Protein AF-A0A528I242-F1 (afdb_monomer_lite)

Radius of gyration: 24.85 Å; chains: 1; bounding box: 50×63×59 Å

Structure (mmCIF, N/CA/C/O backbone):
data_AF-A0A528I242-F1
#
_entry.id   AF-A0A528I242-F1
#
loop_
_atom_site.group_PDB
_atom_site.id
_atom_site.type_symbol
_atom_site.label_atom_id
_atom_site.label_alt_id
_atom_site.label_comp_id
_atom_site.label_asym_id
_atom_site.label_entity_id
_atom_site.label_seq_id
_atom_site.pdbx_PDB_ins_code
_atom_site.Cartn_x
_atom_site.Cartn_y
_atom_site.Cartn_z
_atom_site.occupancy
_atom_site.B_iso_or_equiv
_atom_site.auth_seq_id
_atom_site.auth_comp_id
_atom_site.auth_asym_id
_atom_site.auth_atom_id
_atom_site.pdbx_PDB_model_num
ATOM 1 N N . PHE A 1 1 ? 27.213 41.073 -28.887 1.00 52.22 1 PHE A N 1
ATOM 2 C CA . PHE A 1 1 ? 25.982 41.684 -28.355 1.00 52.22 1 PHE A CA 1
ATOM 3 C C . PHE A 1 1 ? 24.752 40.992 -28.933 1.00 52.22 1 PHE A C 1
ATOM 5 O O . PHE A 1 1 ? 24.163 40.216 -28.202 1.00 52.22 1 PHE A O 1
ATOM 12 N N . VAL A 1 2 ? 24.502 41.071 -30.250 1.00 55.00 2 VAL A N 1
ATOM 13 C CA . VAL A 1 2 ? 23.405 40.342 -30.940 1.00 55.00 2 VAL A CA 1
ATOM 14 C C . VAL A 1 2 ? 23.382 38.832 -30.642 1.00 55.00 2 VAL A C 1
ATOM 16 O O . VAL A 1 2 ? 22.336 38.279 -30.331 1.00 55.00 2 VAL A O 1
ATOM 19 N N . ALA A 1 3 ? 24.542 38.165 -30.651 1.00 50.16 3 ALA A N 1
ATOM 20 C CA . ALA A 1 3 ? 24.630 36.738 -30.322 1.00 50.16 3 ALA A CA 1
ATOM 21 C C . ALA A 1 3 ? 24.315 36.418 -28.846 1.00 50.16 3 ALA A C 1
ATOM 23 O O . ALA A 1 3 ? 23.885 35.314 -28.552 1.00 50.16 3 ALA A O 1
ATOM 24 N N . MET A 1 4 ? 24.510 37.365 -27.922 1.00 48.81 4 MET A N 1
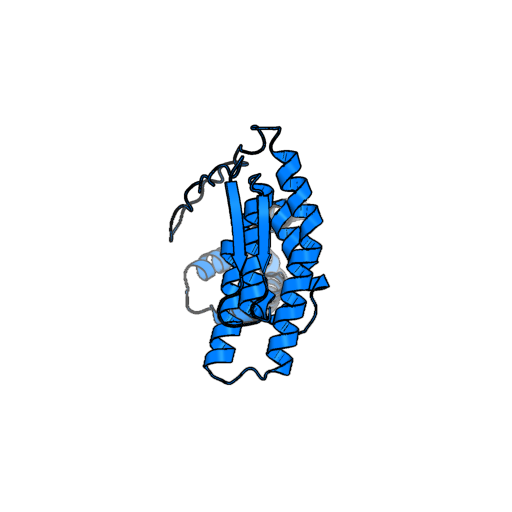ATOM 25 C CA . MET A 1 4 ? 24.271 37.148 -26.491 1.00 48.81 4 MET A CA 1
ATOM 26 C C . MET A 1 4 ? 22.805 37.407 -26.125 1.00 48.81 4 MET A C 1
ATOM 28 O O . MET A 1 4 ? 22.236 36.636 -25.366 1.00 48.81 4 MET A O 1
ATOM 32 N N . GLU A 1 5 ? 22.158 38.399 -26.747 1.00 53.06 5 GLU A N 1
ATOM 33 C CA . GLU A 1 5 ? 20.699 38.594 -26.649 1.00 53.06 5 GLU A CA 1
ATOM 34 C C . GLU A 1 5 ? 19.912 37.434 -27.278 1.00 53.06 5 GLU A C 1
ATOM 36 O O . GLU A 1 5 ? 18.908 36.997 -26.722 1.00 53.06 5 GLU A O 1
ATOM 41 N N . MET A 1 6 ? 20.400 36.867 -28.387 1.00 50.78 6 MET A N 1
ATOM 42 C CA . MET A 1 6 ? 19.754 35.734 -29.059 1.00 50.78 6 MET A CA 1
ATOM 43 C C . MET A 1 6 ? 19.856 34.420 -28.265 1.00 50.78 6 MET A C 1
ATOM 45 O O . MET A 1 6 ? 18.957 33.586 -28.356 1.00 50.78 6 MET A O 1
ATOM 49 N N . ILE A 1 7 ? 20.923 34.236 -27.478 1.00 50.94 7 ILE A N 1
ATOM 50 C CA . ILE A 1 7 ? 21.102 33.072 -26.595 1.00 50.94 7 ILE A CA 1
ATOM 51 C C . ILE A 1 7 ? 20.191 33.190 -25.371 1.00 50.94 7 ILE A C 1
ATOM 53 O O . ILE A 1 7 ? 19.516 32.225 -25.023 1.00 50.94 7 ILE A O 1
ATOM 57 N N . THR A 1 8 ? 20.116 34.370 -24.753 1.00 49.12 8 THR A N 1
ATOM 58 C CA . THR A 1 8 ? 19.278 34.574 -23.565 1.00 49.12 8 THR A CA 1
ATOM 59 C C . THR A 1 8 ? 17.789 34.411 -23.888 1.00 49.12 8 THR A C 1
ATOM 61 O O . THR A 1 8 ? 17.090 33.745 -23.134 1.00 49.12 8 THR A O 1
ATOM 64 N N . GLY A 1 9 ? 17.316 34.913 -25.037 1.00 50.59 9 GLY A N 1
ATOM 65 C CA . GLY A 1 9 ? 15.911 34.767 -25.447 1.00 50.59 9 GLY A CA 1
ATOM 66 C C . GLY A 1 9 ? 15.506 33.354 -25.896 1.00 50.59 9 GLY A C 1
ATOM 67 O O . GLY A 1 9 ? 14.370 32.960 -25.693 1.00 50.59 9 GLY A O 1
ATOM 68 N N . ASN A 1 10 ? 16.421 32.560 -26.470 1.00 49.22 10 ASN A N 1
ATOM 69 C CA . ASN A 1 10 ? 16.090 31.218 -26.986 1.00 49.22 10 ASN A CA 1
ATOM 70 C C . ASN A 1 10 ? 16.353 30.071 -26.004 1.00 49.22 10 ASN A C 1
ATOM 72 O O . ASN A 1 10 ? 15.822 28.982 -26.203 1.00 49.22 10 ASN A O 1
ATOM 76 N N . VAL A 1 11 ? 17.213 30.266 -25.000 1.00 48.19 11 VAL A N 1
ATOM 77 C CA . VAL A 1 11 ? 17.629 29.190 -24.082 1.00 48.19 11 VAL A CA 1
ATOM 78 C C . VAL A 1 11 ? 16.965 29.330 -22.719 1.00 48.19 11 VAL A C 1
ATOM 80 O O . VAL A 1 11 ? 16.603 28.322 -22.130 1.00 48.19 11 VAL A O 1
ATOM 83 N N . VAL A 1 12 ? 16.765 30.552 -22.220 1.00 45.00 12 VAL A N 1
ATOM 84 C CA . VAL A 1 12 ? 16.302 30.760 -20.838 1.00 45.00 12 VAL A CA 1
ATOM 85 C C . VAL A 1 12 ? 14.783 30.606 -20.708 1.00 45.00 12 VAL A C 1
ATOM 87 O O . VAL A 1 12 ? 14.326 30.017 -19.734 1.00 45.00 12 VAL A O 1
ATOM 90 N N . GLU A 1 13 ? 13.998 31.033 -21.703 1.00 44.41 13 GLU A N 1
ATOM 91 C CA . GLU A 1 13 ? 12.534 30.870 -21.693 1.00 44.41 13 GLU A CA 1
ATOM 92 C C . GLU A 1 13 ? 12.065 29.397 -21.745 1.00 44.41 13 GLU A C 1
ATOM 94 O O . GLU A 1 13 ? 11.233 29.027 -20.915 1.00 44.41 13 GLU A O 1
ATOM 99 N N . PRO A 1 14 ? 12.606 28.501 -22.601 1.00 46.78 14 PRO A N 1
ATOM 100 C CA . PRO A 1 14 ? 12.185 27.097 -22.598 1.00 46.78 14 PRO A CA 1
ATOM 101 C C . PRO A 1 14 ? 12.760 26.289 -21.428 1.00 46.78 14 PRO A C 1
ATOM 103 O O . PRO A 1 14 ? 12.128 25.330 -20.999 1.00 46.78 14 PRO A O 1
ATOM 106 N N . TRP A 1 15 ? 13.920 26.661 -20.873 1.00 46.66 15 TRP A N 1
ATOM 107 C CA . TRP A 1 15 ? 14.478 25.972 -19.699 1.00 46.66 15 TRP A CA 1
ATOM 108 C C . TRP A 1 15 ? 13.685 26.283 -18.423 1.00 46.66 15 TRP A C 1
ATOM 110 O O . TRP A 1 15 ? 13.576 25.432 -17.547 1.00 46.66 15 TRP A O 1
ATOM 120 N N . LEU A 1 16 ? 13.089 27.478 -18.344 1.00 44.41 16 LEU A N 1
ATOM 121 C CA . LEU A 1 16 ? 12.270 27.901 -17.208 1.00 44.41 16 LEU A CA 1
ATOM 122 C C . LEU A 1 16 ? 10.820 27.377 -17.284 1.00 44.41 16 LEU A C 1
ATOM 124 O O . LEU A 1 16 ? 10.203 27.175 -16.243 1.00 44.41 16 LEU A O 1
ATOM 128 N N . TYR A 1 17 ? 10.296 27.101 -18.487 1.00 43.09 17 TYR A N 1
ATOM 129 C CA . TYR A 1 17 ? 8.956 26.517 -18.696 1.00 43.09 17 TYR A CA 1
ATOM 130 C C . TYR A 1 17 ? 8.948 24.996 -18.966 1.00 43.09 17 TYR A C 1
ATOM 132 O O . TYR A 1 17 ? 7.899 24.358 -18.874 1.00 43.09 17 TYR A O 1
ATOM 140 N N . GLY A 1 18 ? 10.097 24.385 -19.276 1.00 41.28 18 GLY A N 1
ATOM 141 C CA . GLY A 1 18 ? 10.211 22.966 -19.643 1.00 41.28 18 GLY A CA 1
ATOM 142 C C . GLY A 1 18 ? 9.893 21.985 -18.512 1.00 41.28 18 GLY A C 1
ATOM 143 O O . GLY A 1 18 ? 9.476 20.859 -18.779 1.00 41.28 18 GLY A O 1
ATOM 144 N N . SER A 1 19 ? 9.994 22.427 -17.257 1.00 44.62 19 SER A N 1
ATOM 145 C CA . SER A 1 19 ? 9.782 21.596 -16.066 1.00 44.62 19 SER A CA 1
ATOM 146 C C . SER A 1 19 ? 8.340 21.109 -15.869 1.00 44.62 19 SER A C 1
ATOM 148 O O . SER A 1 19 ? 8.113 20.293 -14.985 1.00 44.62 19 SER A O 1
ATOM 150 N N . ARG A 1 20 ? 7.368 21.565 -16.678 1.00 39.4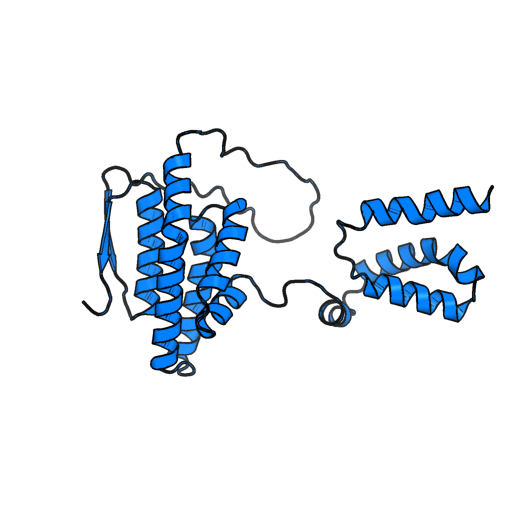7 20 ARG A N 1
ATOM 151 C CA . ARG A 1 20 ? 5.956 21.137 -16.586 1.00 39.47 20 ARG A CA 1
ATOM 152 C C . ARG A 1 20 ? 5.422 20.353 -17.794 1.00 39.47 20 ARG A C 1
ATOM 154 O O . ARG A 1 20 ? 4.232 20.087 -17.851 1.00 39.47 20 ARG A O 1
ATOM 161 N N . THR A 1 21 ? 6.256 19.983 -18.774 1.00 41.84 21 THR A N 1
ATOM 162 C CA . THR A 1 21 ? 5.759 19.369 -20.035 1.00 41.84 21 THR A CA 1
ATOM 163 C C . THR A 1 21 ? 5.999 17.865 -20.192 1.00 41.84 21 THR A C 1
ATOM 165 O O . THR A 1 21 ? 5.651 17.319 -21.233 1.00 41.84 21 THR A O 1
ATOM 168 N N . GLY A 1 22 ? 6.580 17.174 -19.204 1.00 44.38 22 GLY A N 1
ATOM 169 C CA . GLY A 1 22 ? 6.784 15.715 -19.279 1.00 44.38 22 GLY A CA 1
ATOM 170 C C . GLY A 1 22 ? 7.729 15.252 -20.403 1.00 44.38 22 GLY A C 1
ATOM 171 O O . GLY A 1 22 ? 7.826 14.063 -20.692 1.00 44.38 22 GLY A O 1
ATOM 172 N N . LEU A 1 23 ? 8.448 16.173 -21.056 1.00 43.25 23 LEU A N 1
ATOM 173 C CA . LEU A 1 23 ? 9.361 15.855 -22.151 1.00 43.25 23 LEU A CA 1
ATOM 174 C C . LEU A 1 23 ? 10.688 15.306 -21.613 1.00 43.25 23 LEU A C 1
ATOM 176 O O . LEU A 1 23 ? 11.442 15.999 -20.930 1.00 43.25 23 LEU A O 1
ATOM 180 N N . SER A 1 24 ? 10.990 14.059 -21.976 1.00 50.59 24 SER A N 1
ATOM 181 C CA . SER A 1 24 ? 12.225 13.361 -21.611 1.00 50.59 24 SER A CA 1
ATOM 182 C C . SER A 1 24 ? 13.482 14.158 -22.015 1.00 50.59 24 SER A C 1
ATOM 184 O O . SER A 1 24 ? 13.652 14.465 -23.202 1.00 50.59 24 SER A O 1
ATOM 186 N N . PRO A 1 25 ? 14.421 14.453 -21.090 1.00 54.06 25 PRO A N 1
ATOM 187 C CA . PRO A 1 25 ? 15.680 15.156 -21.381 1.00 54.06 25 PRO A CA 1
ATOM 188 C C . PRO A 1 25 ? 16.507 14.513 -22.505 1.00 54.06 25 PRO A C 1
ATOM 190 O O . PRO A 1 25 ? 17.257 15.185 -23.215 1.00 54.06 25 PRO A O 1
ATOM 193 N N . LEU A 1 26 ? 16.340 13.206 -22.707 1.00 53.31 26 LEU A N 1
ATOM 194 C CA . LEU A 1 26 ? 16.998 12.438 -23.756 1.00 53.31 26 LEU A CA 1
ATOM 195 C C . LEU A 1 26 ? 16.476 12.824 -25.155 1.00 53.31 26 LEU A C 1
ATOM 197 O O . LEU A 1 26 ? 17.271 12.962 -26.085 1.00 53.31 26 LEU A O 1
ATOM 201 N N . ALA A 1 27 ? 15.177 13.107 -25.300 1.00 57.41 27 ALA A N 1
ATOM 202 C CA . ALA A 1 27 ? 14.594 13.569 -26.563 1.00 57.41 27 ALA A CA 1
ATOM 203 C C . ALA A 1 27 ? 15.193 14.915 -27.007 1.00 57.41 27 ALA A C 1
ATOM 205 O O . ALA A 1 27 ? 15.504 15.108 -28.185 1.00 57.41 27 ALA A O 1
ATOM 206 N N . ILE A 1 28 ? 15.444 15.812 -26.049 1.00 62.09 28 ILE A N 1
ATOM 207 C CA . ILE A 1 28 ? 16.102 17.105 -26.283 1.00 62.09 28 ILE A CA 1
ATOM 208 C C . ILE A 1 28 ? 17.544 16.891 -26.772 1.00 62.09 28 ILE A C 1
ATOM 210 O O . ILE A 1 28 ? 17.977 17.520 -27.740 1.00 62.09 28 ILE A O 1
ATOM 214 N N . ILE A 1 29 ? 18.275 15.958 -26.157 1.00 57.28 29 ILE A N 1
ATOM 215 C CA . ILE A 1 29 ? 19.657 15.624 -26.530 1.00 57.28 29 ILE A CA 1
ATOM 216 C C . ILE A 1 29 ? 19.719 14.987 -27.926 1.00 57.28 29 ILE A C 1
ATOM 218 O O . ILE A 1 29 ? 20.559 15.369 -28.741 1.00 57.28 29 ILE A O 1
ATOM 222 N N . VAL A 1 30 ? 18.821 14.054 -28.246 1.00 60.19 30 VAL A N 1
ATOM 223 C CA . VAL A 1 30 ? 18.785 13.381 -29.556 1.00 60.19 30 VAL A CA 1
ATOM 224 C C . VAL A 1 30 ? 18.416 14.355 -30.670 1.00 60.19 30 VAL A C 1
ATOM 226 O O . VAL A 1 30 ? 19.061 14.342 -31.718 1.00 60.19 30 VAL A O 1
ATOM 229 N N . ALA A 1 31 ? 17.452 15.249 -30.439 1.00 60.56 31 ALA A N 1
ATOM 230 C CA . ALA A 1 31 ? 17.115 16.297 -31.396 1.00 60.56 31 ALA A CA 1
ATOM 231 C C . ALA A 1 31 ? 18.296 17.255 -31.627 1.00 60.56 31 ALA A C 1
ATOM 233 O O . ALA A 1 31 ? 18.607 17.592 -32.773 1.00 60.56 31 ALA A O 1
ATOM 234 N N . ALA A 1 32 ? 19.003 17.635 -30.558 1.00 60.06 32 ALA A N 1
ATOM 235 C CA . ALA A 1 32 ? 20.196 18.468 -30.651 1.00 60.06 32 ALA A CA 1
ATOM 236 C C . ALA A 1 32 ? 21.316 17.778 -31.445 1.00 60.06 32 ALA A C 1
ATOM 238 O O . ALA A 1 32 ? 21.920 18.407 -32.313 1.00 60.06 32 ALA A O 1
ATOM 239 N N . ILE A 1 33 ? 21.568 16.485 -31.215 1.00 63.25 33 ILE A N 1
ATOM 240 C CA . ILE A 1 33 ? 22.590 15.713 -31.939 1.00 63.25 33 ILE A CA 1
ATOM 241 C C . ILE A 1 33 ? 22.207 15.550 -33.412 1.00 63.25 33 ILE A C 1
ATOM 243 O O . ILE A 1 33 ? 23.038 15.799 -34.283 1.00 63.25 33 ILE A O 1
ATOM 247 N N . PHE A 1 34 ? 20.957 15.187 -33.701 1.00 61.22 34 PHE A N 1
ATOM 248 C CA . PHE A 1 34 ? 20.466 14.982 -35.064 1.00 61.22 34 PHE A CA 1
ATOM 249 C C . PHE A 1 34 ? 20.599 16.252 -35.916 1.00 61.22 34 PHE A C 1
ATOM 251 O O . PHE A 1 34 ? 21.166 16.213 -37.011 1.00 61.22 34 PHE A O 1
ATOM 258 N N . TRP A 1 35 ? 20.161 17.401 -35.394 1.00 55.41 35 TRP A N 1
ATOM 259 C CA . TRP A 1 35 ? 20.248 18.671 -36.119 1.00 55.41 35 TRP A CA 1
ATOM 260 C C . TRP A 1 35 ? 21.671 19.228 -36.199 1.00 55.41 35 TRP A C 1
ATOM 262 O O . TRP A 1 35 ? 22.043 19.804 -37.225 1.00 55.41 35 TRP A O 1
ATOM 272 N N . THR A 1 36 ? 22.495 18.992 -35.173 1.00 59.25 36 THR A N 1
ATOM 273 C CA . THR A 1 36 ? 23.928 19.335 -35.200 1.00 59.25 36 THR A CA 1
ATOM 274 C C . THR A 1 36 ? 24.675 18.513 -36.247 1.00 59.25 36 THR A C 1
ATOM 276 O O . THR A 1 36 ? 25.548 19.037 -36.939 1.00 59.25 36 THR A O 1
ATOM 279 N N . TRP A 1 37 ? 24.322 17.237 -36.404 1.00 61.50 37 TRP A N 1
ATOM 280 C CA . TRP A 1 37 ? 24.964 16.348 -37.368 1.00 61.50 37 TRP A CA 1
ATOM 281 C C . TRP A 1 37 ? 24.560 16.661 -38.814 1.00 61.50 37 TRP A C 1
ATOM 283 O O . TRP A 1 37 ? 25.387 16.562 -39.717 1.00 61.50 37 TRP A O 1
ATOM 293 N N . LEU A 1 38 ? 23.317 17.097 -39.037 1.00 58.22 38 LEU A N 1
ATOM 294 C CA . LEU A 1 38 ? 22.788 17.322 -40.381 1.00 58.22 38 LEU A CA 1
ATOM 295 C C . LEU A 1 38 ? 23.264 18.644 -41.028 1.00 58.22 38 LEU A C 1
ATOM 297 O O . LEU A 1 38 ? 23.451 18.677 -42.242 1.00 58.22 38 LEU A O 1
ATOM 301 N N . TRP A 1 39 ? 23.490 19.717 -40.253 1.00 56.47 39 TRP A N 1
ATOM 302 C CA . TRP A 1 39 ? 23.854 21.049 -40.795 1.00 56.47 39 TRP A CA 1
ATOM 303 C C . TRP A 1 39 ? 25.048 21.729 -40.094 1.00 56.47 39 TRP A C 1
ATOM 305 O O . TRP A 1 39 ? 25.382 22.878 -40.400 1.00 56.47 39 TRP A O 1
ATOM 315 N N . GLY A 1 40 ? 25.717 21.048 -39.158 1.00 68.50 40 GLY A N 1
ATOM 316 C CA . GLY A 1 40 ? 26.830 21.612 -38.390 1.00 68.50 40 GLY A CA 1
ATOM 317 C C . GLY A 1 40 ? 26.390 22.726 -37.419 1.00 68.50 40 GLY A C 1
ATOM 318 O O . GLY A 1 40 ? 25.238 22.751 -36.987 1.00 68.50 40 GLY A O 1
ATOM 319 N N . PRO A 1 41 ? 27.268 23.690 -37.073 1.00 64.06 41 PRO A N 1
ATOM 320 C CA . PRO A 1 41 ? 26.959 24.760 -36.113 1.00 64.06 41 PRO A CA 1
ATOM 321 C C . PRO A 1 41 ? 25.819 25.700 -36.540 1.00 64.06 41 PRO A C 1
ATOM 323 O O . PRO A 1 41 ? 25.198 26.328 -35.688 1.00 64.06 41 PRO A O 1
ATOM 326 N N . LEU A 1 42 ? 25.513 25.796 -37.843 1.00 58.94 42 LEU A N 1
ATOM 327 C CA . LEU A 1 42 ? 24.339 26.539 -38.327 1.00 58.94 42 LEU A CA 1
ATOM 328 C C . LEU A 1 42 ? 23.020 25.846 -37.953 1.00 58.94 42 LEU A C 1
ATOM 330 O O . LEU A 1 42 ? 22.010 26.525 -37.769 1.00 58.94 42 LEU A O 1
ATOM 334 N N . GLY A 1 43 ? 23.036 24.518 -37.795 1.00 60.66 43 GLY A N 1
ATOM 335 C CA . GLY A 1 43 ? 21.892 23.741 -37.324 1.00 60.66 43 GLY A CA 1
ATOM 336 C C . GLY A 1 43 ? 21.451 24.158 -35.923 1.00 60.66 43 GLY A C 1
ATOM 337 O O . GLY A 1 43 ? 20.260 24.179 -35.655 1.00 60.66 43 GLY A O 1
ATOM 338 N N . LEU A 1 44 ? 22.381 24.606 -35.073 1.00 57.66 44 LEU A N 1
ATOM 339 C CA . LEU A 1 44 ? 22.108 25.091 -33.714 1.00 57.66 44 LEU A CA 1
ATOM 340 C C . LEU A 1 44 ? 21.235 26.359 -33.691 1.00 57.66 44 LEU A C 1
ATOM 342 O O . LEU A 1 44 ? 20.401 26.504 -32.805 1.00 57.66 44 LEU A O 1
ATOM 346 N N . VAL A 1 45 ? 21.381 27.246 -34.682 1.00 60.75 45 VAL A N 1
ATOM 347 C CA . VAL A 1 45 ? 20.624 28.512 -34.772 1.00 60.75 45 VAL A CA 1
ATOM 348 C C . VAL A 1 45 ? 19.196 28.291 -35.285 1.00 60.75 45 VAL A C 1
ATOM 350 O O . VAL A 1 45 ? 18.281 29.016 -34.905 1.00 60.75 45 VAL A O 1
ATOM 353 N N . LEU A 1 46 ? 18.997 27.276 -36.130 1.00 55.28 46 LEU A N 1
ATOM 354 C CA . LEU A 1 46 ? 17.683 26.868 -36.645 1.00 55.28 46 LEU A CA 1
ATOM 355 C C . LEU A 1 46 ? 17.031 25.756 -35.806 1.00 55.28 46 LEU A C 1
ATOM 357 O O . LEU A 1 46 ? 15.876 25.410 -36.049 1.00 55.28 46 LEU A O 1
ATOM 361 N N . SER A 1 47 ? 17.753 25.212 -34.823 1.00 51.41 47 SER A N 1
ATOM 362 C CA . SER A 1 47 ? 17.339 24.056 -34.024 1.00 51.41 47 SER A CA 1
ATOM 363 C C . SER A 1 47 ? 16.089 24.351 -33.208 1.00 51.41 47 SER A C 1
ATOM 365 O O . SER A 1 47 ? 15.176 23.535 -33.188 1.00 51.41 47 SER A O 1
ATOM 367 N N . THR A 1 48 ? 15.997 25.526 -32.585 1.00 55.94 48 THR A N 1
ATOM 368 C CA . THR A 1 48 ? 14.861 25.930 -31.741 1.00 55.94 48 THR A CA 1
ATOM 369 C C . THR A 1 48 ? 13.524 26.005 -32.494 1.00 55.94 48 THR A C 1
ATOM 371 O O . THR A 1 48 ? 12.577 25.346 -32.070 1.00 55.94 48 THR A O 1
ATOM 374 N N . PRO A 1 49 ? 13.387 26.704 -33.640 1.00 53.78 49 PRO A N 1
ATOM 375 C CA . PRO A 1 49 ? 12.113 26.721 -34.367 1.00 53.78 49 PRO A CA 1
ATOM 376 C C . PRO A 1 49 ? 11.755 25.362 -34.998 1.00 53.78 49 PRO A C 1
ATOM 378 O O . PRO A 1 49 ? 10.574 25.015 -35.074 1.00 53.78 49 PRO A O 1
ATOM 381 N N . LEU A 1 50 ? 12.750 24.563 -35.410 1.00 55.53 50 LEU A N 1
ATOM 382 C CA . LEU A 1 50 ? 12.519 23.209 -35.930 1.00 55.53 50 LEU A CA 1
ATOM 383 C C . LEU A 1 50 ? 12.134 22.212 -34.834 1.00 55.53 50 LEU A C 1
ATOM 385 O O . LEU A 1 50 ? 11.281 21.366 -35.080 1.00 55.53 50 LEU A O 1
ATOM 389 N N . THR A 1 51 ? 12.709 22.315 -33.633 1.00 56.50 51 THR A N 1
ATOM 390 C CA . THR A 1 51 ? 12.324 21.477 -32.485 1.00 56.50 51 THR A CA 1
ATOM 391 C C . THR A 1 51 ? 10.918 21.803 -32.013 1.00 56.50 51 THR A C 1
ATOM 393 O O . THR A 1 51 ? 10.166 20.869 -31.769 1.00 56.50 51 THR A O 1
ATOM 396 N N . VAL A 1 52 ? 10.496 23.072 -32.008 1.00 57.31 52 VAL A N 1
ATOM 397 C CA . VAL A 1 52 ? 9.091 23.425 -31.733 1.00 57.31 52 VAL A CA 1
ATOM 398 C C . VAL A 1 52 ? 8.150 22.838 -32.796 1.00 57.31 52 VAL A C 1
ATOM 400 O O . VAL A 1 52 ? 7.154 22.214 -32.439 1.00 57.31 52 VAL A O 1
ATOM 403 N N . CYS A 1 53 ? 8.477 22.934 -34.093 1.00 52.91 53 CYS A N 1
ATOM 404 C CA . CYS A 1 53 ? 7.665 22.296 -35.144 1.00 52.91 53 CYS A CA 1
ATOM 405 C C . CYS A 1 53 ? 7.619 20.766 -35.009 1.00 52.91 53 CYS A C 1
ATOM 407 O O . CYS A 1 53 ? 6.569 20.168 -35.232 1.00 52.91 53 CYS A O 1
ATOM 409 N N . LEU A 1 54 ? 8.733 20.131 -34.634 1.00 53.16 54 LEU A N 1
ATOM 410 C CA . LEU A 1 54 ? 8.830 18.682 -34.452 1.00 53.16 54 LEU A CA 1
ATOM 411 C C . LEU A 1 54 ? 8.055 18.204 -33.213 1.00 53.16 54 LEU A C 1
ATOM 413 O O . LEU A 1 54 ? 7.368 17.192 -33.287 1.00 53.16 54 LEU A O 1
ATOM 417 N N . VAL A 1 55 ? 8.115 18.951 -32.105 1.00 53.62 55 VAL A N 1
ATOM 418 C CA . VAL A 1 55 ? 7.346 18.691 -30.875 1.00 53.62 55 VAL A CA 1
ATOM 419 C C . VAL A 1 55 ? 5.843 18.818 -31.143 1.00 53.62 55 VAL A C 1
ATOM 421 O O . VAL A 1 55 ? 5.066 17.958 -30.732 1.00 53.62 55 VAL A O 1
ATOM 424 N N . VAL A 1 56 ? 5.427 19.835 -31.906 1.00 50.34 56 VAL A N 1
ATOM 425 C CA . VAL A 1 56 ? 4.022 20.018 -32.313 1.00 50.34 56 VAL A CA 1
ATOM 426 C C . VAL A 1 56 ? 3.554 18.911 -33.271 1.00 50.34 56 VAL A C 1
ATOM 428 O O . VAL A 1 56 ? 2.414 18.453 -33.154 1.00 50.34 56 VAL A O 1
ATOM 431 N N . LEU A 1 57 ? 4.422 18.431 -34.175 1.00 47.94 57 LEU A N 1
ATOM 432 C CA . LEU A 1 57 ? 4.129 17.280 -35.041 1.00 47.94 57 LEU A CA 1
ATOM 433 C C . LEU A 1 57 ? 4.033 15.967 -34.247 1.00 47.94 57 LEU A C 1
ATOM 435 O O . LEU A 1 57 ? 3.174 15.141 -34.544 1.00 47.94 57 LEU A O 1
ATOM 439 N N . GLY A 1 58 ? 4.882 15.789 -33.230 1.00 47.06 58 GLY A N 1
ATOM 440 C CA . GLY A 1 58 ? 4.879 14.624 -32.340 1.00 47.06 58 GLY A CA 1
ATOM 441 C C . GLY A 1 58 ? 3.564 14.468 -31.577 1.00 47.06 58 GLY A C 1
ATOM 442 O O . GLY A 1 58 ? 3.054 13.359 -31.475 1.00 47.06 58 GLY A O 1
ATOM 443 N N . ARG A 1 59 ? 2.936 15.582 -31.170 1.00 49.97 59 ARG A N 1
ATOM 444 C CA . ARG A 1 59 ? 1.589 15.574 -30.564 1.00 49.97 59 ARG A CA 1
ATOM 445 C C . ARG A 1 59 ? 0.460 15.170 -31.527 1.00 49.97 59 ARG A C 1
ATOM 447 O O . ARG A 1 59 ? -0.645 14.921 -31.065 1.00 49.97 59 ARG A O 1
ATOM 454 N N . HIS A 1 60 ? 0.700 15.119 -32.842 1.00 46.44 60 HIS A N 1
ATOM 455 C CA . HIS A 1 60 ? -0.320 14.808 -33.859 1.00 46.44 60 HIS A CA 1
ATOM 456 C C . HIS A 1 60 ? -0.146 13.436 -34.533 1.00 46.44 60 HIS A C 1
ATOM 458 O O . HIS A 1 60 ? -0.982 13.065 -35.360 1.00 46.44 60 HIS A O 1
ATOM 464 N N . VAL A 1 61 ? 0.908 12.672 -34.213 1.00 46.06 61 VAL A N 1
ATOM 465 C CA . VAL A 1 61 ? 1.170 11.361 -34.832 1.00 46.06 61 VAL A CA 1
ATOM 466 C C . VAL A 1 61 ? 1.134 10.250 -33.769 1.00 46.06 61 VAL A C 1
ATOM 468 O O . VAL A 1 61 ? 2.167 9.944 -33.177 1.00 46.06 61 VAL A O 1
ATOM 471 N N . PRO A 1 62 ? -0.020 9.580 -33.569 1.00 50.12 62 PRO A N 1
ATOM 472 C CA . PRO A 1 62 ? -0.220 8.497 -32.589 1.00 50.12 62 PRO A CA 1
ATOM 473 C C . PRO A 1 62 ? 0.517 7.179 -32.926 1.00 50.12 62 PRO A C 1
ATOM 475 O O . PRO A 1 62 ? 0.138 6.106 -32.483 1.00 50.12 62 PRO A O 1
ATOM 478 N N . GLN A 1 63 ? 1.562 7.229 -33.756 1.00 47.66 63 GLN A N 1
ATOM 479 C CA . GLN A 1 63 ? 2.320 6.064 -34.238 1.00 47.66 63 GLN A CA 1
ATOM 480 C C . GLN A 1 63 ? 3.666 5.900 -33.503 1.00 47.66 63 GLN A C 1
ATOM 482 O O . GLN A 1 63 ? 4.427 4.985 -33.815 1.00 47.66 63 GLN A O 1
ATOM 487 N N . PHE A 1 64 ? 3.968 6.786 -32.543 1.00 47.28 64 PHE A N 1
ATOM 488 C CA . PHE A 1 64 ? 5.217 6.813 -31.775 1.00 47.28 64 PHE A CA 1
ATOM 489 C C . PHE A 1 64 ? 5.059 6.454 -30.280 1.00 47.28 64 PHE A C 1
ATOM 491 O O . PHE A 1 64 ? 5.981 6.723 -29.518 1.00 47.28 64 PHE A O 1
ATOM 498 N N . GLU A 1 65 ? 3.983 5.769 -29.865 1.00 51.38 65 GLU A N 1
ATOM 499 C CA . GLU A 1 65 ? 3.827 5.195 -28.500 1.00 51.38 65 GLU A CA 1
ATOM 500 C C . GLU A 1 65 ? 5.055 4.373 -28.053 1.00 51.38 65 GLU A C 1
ATOM 502 O O . GLU A 1 65 ? 5.455 4.378 -26.895 1.00 51.38 65 GLU A O 1
ATOM 507 N N . PHE A 1 66 ? 5.740 3.696 -28.982 1.00 50.03 66 PHE A N 1
ATOM 508 C CA . PHE A 1 66 ? 6.961 2.943 -28.664 1.00 50.03 66 PHE A CA 1
ATOM 509 C C . PHE A 1 66 ? 8.114 3.832 -28.156 1.00 50.03 66 PHE A C 1
ATOM 511 O O . PHE A 1 66 ? 8.938 3.382 -27.362 1.00 50.03 66 PHE A O 1
ATOM 518 N N . LEU A 1 67 ? 8.189 5.091 -28.600 1.00 49.12 67 LEU A N 1
ATOM 519 C CA . LEU A 1 67 ? 9.181 6.049 -28.105 1.00 49.12 67 LEU A CA 1
ATOM 520 C C . LEU A 1 67 ? 8.784 6.613 -26.737 1.00 49.12 67 LEU A C 1
ATOM 522 O O . LEU A 1 67 ? 9.666 6.969 -25.968 1.00 49.12 67 LEU A O 1
ATOM 526 N N . GLU A 1 68 ? 7.494 6.639 -26.415 1.00 49.00 68 GLU A N 1
ATOM 527 C CA . GLU A 1 68 ? 6.959 6.987 -25.095 1.00 49.00 68 GLU A CA 1
ATOM 528 C C . GLU A 1 68 ? 7.217 5.870 -24.074 1.00 49.00 68 GLU A C 1
ATOM 530 O O . GLU A 1 68 ? 7.612 6.151 -22.958 1.00 49.00 68 GLU A O 1
ATOM 535 N N . VAL A 1 69 ? 7.179 4.594 -24.461 1.00 53.44 69 VAL A N 1
ATOM 536 C CA . VAL A 1 69 ? 7.601 3.484 -23.577 1.00 53.44 69 VAL A CA 1
ATOM 537 C C . VAL A 1 69 ? 9.131 3.405 -23.418 1.00 53.44 69 VAL A C 1
ATOM 539 O O . VAL A 1 69 ? 9.630 3.011 -22.366 1.00 53.44 69 VAL A O 1
ATOM 542 N N . LEU A 1 70 ? 9.904 3.776 -24.450 1.00 52.09 70 LEU A N 1
ATOM 543 C CA . LEU A 1 70 ? 11.376 3.750 -24.407 1.00 52.09 70 LEU A CA 1
ATOM 544 C C . LEU A 1 70 ? 11.991 5.000 -23.743 1.00 52.09 70 LEU A C 1
ATOM 546 O O . LEU A 1 70 ? 13.104 4.925 -23.221 1.00 52.09 70 LEU A O 1
ATOM 550 N N . PHE A 1 71 ? 11.301 6.145 -23.784 1.00 47.53 71 PHE A N 1
ATOM 551 C CA . PHE A 1 71 ? 11.786 7.430 -23.259 1.00 47.53 71 PHE A CA 1
ATOM 552 C C . PHE A 1 71 ? 10.875 8.086 -22.220 1.00 47.53 71 PHE A C 1
ATOM 554 O O . PHE A 1 71 ? 11.264 9.114 -21.660 1.00 47.53 71 PHE A O 1
ATOM 561 N N . GLY A 1 72 ? 9.694 7.533 -21.969 1.00 47.06 72 GLY A N 1
ATOM 562 C CA . GLY A 1 72 ? 8.751 8.017 -20.974 1.00 47.06 72 GLY A CA 1
ATOM 563 C C . GLY A 1 72 ? 9.255 7.742 -19.571 1.00 47.06 72 GLY A C 1
ATOM 564 O O . GLY A 1 72 ? 9.767 6.671 -19.256 1.00 47.06 72 GLY A O 1
ATOM 565 N N . ASN A 1 73 ? 9.104 8.759 -18.735 1.00 50.53 73 ASN A N 1
ATOM 566 C CA . ASN A 1 73 ? 9.283 8.677 -17.290 1.00 50.53 73 ASN A CA 1
ATOM 567 C C . ASN A 1 73 ? 7.932 8.425 -16.599 1.00 50.53 73 ASN A C 1
ATOM 569 O O . ASN A 1 73 ? 7.773 8.688 -15.409 1.00 50.53 73 ASN A O 1
ATOM 573 N N . GLU A 1 74 ? 6.941 7.992 -17.377 1.00 51.88 74 GLU A N 1
ATOM 574 C CA . GLU A 1 74 ? 5.615 7.679 -16.888 1.00 51.88 74 GLU A CA 1
ATOM 575 C C . GLU A 1 74 ? 5.718 6.435 -16.009 1.00 51.88 74 GLU A C 1
ATOM 577 O O . GLU A 1 74 ? 6.504 5.523 -16.308 1.00 51.88 74 GLU A O 1
ATOM 582 N N . PRO A 1 75 ? 5.005 6.396 -14.877 1.00 54.69 75 PRO A N 1
ATOM 583 C CA . PRO A 1 75 ? 5.062 5.250 -14.011 1.00 54.69 75 PRO A CA 1
ATOM 584 C C . PRO A 1 75 ? 4.712 3.986 -14.806 1.00 54.69 75 PRO A C 1
ATOM 586 O O . PRO A 1 75 ? 3.579 3.819 -15.225 1.00 54.69 75 PRO A O 1
ATOM 589 N N . VAL A 1 76 ? 5.686 3.080 -14.994 1.00 59.66 76 VAL A N 1
ATOM 590 C CA . VAL A 1 76 ? 5.573 1.849 -15.823 1.00 59.66 76 VAL A CA 1
ATOM 591 C C . VAL A 1 76 ? 4.373 0.959 -15.439 1.00 59.66 76 VAL A C 1
ATOM 593 O O . VAL A 1 76 ? 4.030 0.013 -16.143 1.00 59.66 76 VAL A O 1
ATOM 596 N N . LEU A 1 77 ? 3.744 1.244 -14.299 1.00 73.94 77 LEU A N 1
ATOM 597 C CA . LEU A 1 77 ? 2.641 0.508 -13.710 1.00 73.94 77 LEU A CA 1
ATOM 598 C C . LEU A 1 77 ? 1.681 1.479 -13.026 1.00 73.94 77 LEU A C 1
ATOM 600 O O . LEU A 1 77 ? 2.130 2.419 -12.364 1.00 73.94 77 LEU A O 1
ATOM 604 N N . GLU A 1 78 ? 0.388 1.183 -13.121 1.00 86.31 78 GLU A N 1
ATOM 605 C CA . GLU A 1 78 ? -0.672 1.866 -12.378 1.00 86.31 78 GLU A CA 1
ATOM 606 C C . GLU A 1 78 ? -0.440 1.741 -10.852 1.00 86.31 78 GLU A C 1
ATOM 608 O O . GLU A 1 78 ? 0.131 0.738 -10.400 1.00 86.31 78 GLU A O 1
ATOM 613 N N . PRO A 1 79 ? -0.872 2.719 -10.028 1.00 89.25 79 PRO A N 1
ATOM 614 C CA . PRO A 1 79 ? -0.575 2.754 -8.590 1.00 89.25 79 PRO A CA 1
ATOM 615 C C . PRO A 1 79 ? -0.923 1.461 -7.838 1.00 89.25 79 PRO A C 1
ATOM 617 O O . PRO A 1 79 ? -0.111 0.940 -7.074 1.00 89.25 79 PRO A O 1
ATOM 620 N N . HIS A 1 80 ? -2.092 0.879 -8.113 1.00 92.12 80 HIS A N 1
ATOM 621 C CA . HIS A 1 80 ? -2.535 -0.359 -7.469 1.00 92.12 80 HIS A CA 1
ATOM 622 C C . HIS A 1 80 ? -1.695 -1.577 -7.888 1.00 92.12 80 HIS A C 1
ATOM 624 O O . HIS A 1 80 ? -1.422 -2.460 -7.076 1.00 92.12 80 HIS A O 1
ATOM 630 N N . ALA A 1 81 ? -1.219 -1.620 -9.137 1.00 92.44 81 ALA A N 1
ATOM 631 C CA . ALA A 1 81 ? -0.335 -2.682 -9.608 1.00 92.44 81 ALA A CA 1
ATOM 632 C C . ALA A 1 81 ? 1.053 -2.596 -8.951 1.00 92.44 81 ALA A C 1
ATOM 634 O O . ALA A 1 81 ? 1.638 -3.626 -8.612 1.00 92.44 81 ALA A O 1
ATOM 635 N N . ARG A 1 82 ? 1.565 -1.379 -8.720 1.00 91.81 82 ARG A N 1
ATOM 636 C CA . ARG A 1 82 ? 2.816 -1.151 -7.973 1.00 91.81 82 ARG A CA 1
ATOM 637 C C . ARG A 1 82 ? 2.697 -1.599 -6.527 1.00 91.81 82 ARG A C 1
ATOM 639 O O . ARG A 1 82 ? 3.562 -2.327 -6.044 1.00 91.81 82 ARG A O 1
ATOM 646 N N . LEU A 1 83 ? 1.609 -1.204 -5.868 1.00 94.50 83 LEU A N 1
ATOM 647 C CA . LEU A 1 83 ? 1.327 -1.626 -4.504 1.00 94.50 83 LEU A CA 1
ATOM 648 C C . LEU A 1 83 ? 1.272 -3.155 -4.417 1.00 94.50 83 LEU A C 1
ATOM 650 O O . LEU A 1 83 ? 1.980 -3.749 -3.609 1.00 94.50 83 LEU A O 1
ATOM 654 N N . TYR A 1 84 ? 0.531 -3.808 -5.317 1.00 94.62 84 TYR A N 1
ATOM 655 C CA . TYR A 1 84 ? 0.470 -5.268 -5.372 1.00 94.62 84 TYR A CA 1
ATOM 656 C C . TYR A 1 84 ? 1.855 -5.920 -5.532 1.00 94.62 84 TYR A C 1
ATOM 658 O O . TYR A 1 84 ? 2.169 -6.887 -4.838 1.00 94.62 84 TYR A O 1
ATOM 666 N N . GLN A 1 85 ? 2.720 -5.378 -6.395 1.00 93.81 85 GLN A N 1
ATOM 667 C CA . GLN A 1 85 ? 4.083 -5.892 -6.566 1.00 93.81 85 GLN A CA 1
ATOM 668 C C . GLN A 1 85 ? 4.939 -5.765 -5.304 1.00 93.81 85 GLN A C 1
ATOM 670 O O . GLN A 1 85 ? 5.689 -6.692 -4.999 1.00 93.81 85 GLN A O 1
ATOM 675 N N . ARG A 1 86 ? 4.814 -4.669 -4.552 1.00 93.19 86 ARG A N 1
ATOM 676 C CA . ARG A 1 86 ? 5.531 -4.491 -3.278 1.00 93.19 86 ARG A CA 1
ATOM 677 C C . ARG A 1 86 ? 5.030 -5.438 -2.197 1.00 93.19 86 ARG A C 1
ATOM 679 O O . ARG A 1 86 ? 5.832 -6.092 -1.530 1.00 93.19 86 ARG A O 1
ATOM 686 N N . LEU A 1 87 ? 3.714 -5.622 -2.106 1.00 94.69 87 LEU A N 1
ATOM 687 C CA . LEU A 1 87 ? 3.121 -6.617 -1.210 1.00 94.69 87 LEU A CA 1
ATOM 688 C C . LEU A 1 87 ? 3.601 -8.040 -1.552 1.00 94.69 87 LEU A C 1
ATOM 690 O O . LEU A 1 87 ? 3.911 -8.824 -0.658 1.00 94.69 87 LEU A O 1
ATOM 694 N N . LEU A 1 88 ? 3.736 -8.373 -2.842 1.00 93.25 88 LEU A N 1
ATOM 695 C CA . LEU A 1 88 ? 4.329 -9.641 -3.292 1.00 93.25 88 LEU A CA 1
ATOM 696 C C . LEU A 1 88 ? 5.820 -9.759 -2.963 1.00 93.25 88 LEU A C 1
ATOM 698 O O . LEU A 1 88 ? 6.287 -10.853 -2.624 1.00 93.25 88 LEU A O 1
ATOM 702 N N . ALA A 1 89 ? 6.562 -8.657 -3.085 1.00 93.75 89 ALA A N 1
ATOM 703 C CA . ALA A 1 89 ? 7.973 -8.586 -2.722 1.00 93.75 89 ALA A CA 1
ATOM 704 C C . ALA A 1 89 ? 8.185 -8.763 -1.210 1.00 93.75 89 ALA A C 1
ATOM 706 O O . ALA A 1 89 ? 9.259 -9.197 -0.794 1.00 93.75 89 ALA A O 1
ATOM 707 N N . GLY A 1 90 ? 7.141 -8.535 -0.407 1.00 92.38 90 GLY A N 1
ATOM 708 C CA . GLY A 1 90 ? 7.202 -8.613 1.045 1.00 92.38 90 GLY A CA 1
ATOM 709 C C . GLY A 1 90 ? 7.841 -7.376 1.669 1.00 92.38 90 GLY A C 1
ATOM 710 O O . GLY A 1 90 ? 8.454 -7.502 2.725 1.00 92.38 90 GLY A O 1
ATOM 711 N N . ASP A 1 91 ? 7.720 -6.222 1.009 1.00 93.62 91 ASP A N 1
ATOM 712 C CA . ASP A 1 91 ? 8.276 -4.942 1.454 1.00 93.62 91 ASP A CA 1
ATOM 713 C C . ASP A 1 91 ? 7.138 -3.976 1.838 1.00 93.62 91 ASP A C 1
ATOM 715 O O . ASP A 1 91 ? 6.670 -3.195 1.003 1.00 93.62 91 ASP A O 1
ATOM 719 N N . PRO A 1 92 ? 6.590 -4.097 3.065 1.00 92.44 92 PRO A N 1
ATOM 720 C CA . PRO A 1 92 ? 5.519 -3.221 3.523 1.00 92.44 92 PRO A CA 1
ATOM 721 C C . PRO A 1 92 ? 6.008 -1.802 3.828 1.00 92.44 92 PRO A C 1
ATOM 723 O O . PRO A 1 92 ? 5.196 -0.888 3.765 1.00 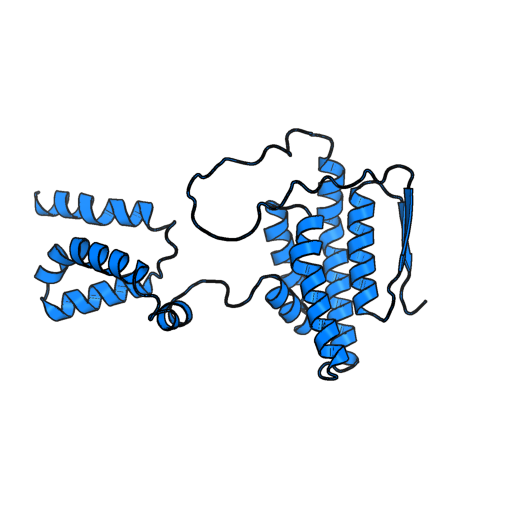92.44 92 PRO A O 1
ATOM 726 N N . GLU A 1 93 ? 7.297 -1.600 4.117 1.00 94.62 93 GLU A N 1
ATOM 727 C CA . GLU A 1 93 ? 7.843 -0.270 4.425 1.00 94.62 93 GLU A CA 1
ATOM 728 C C . GLU A 1 93 ? 7.843 0.595 3.168 1.00 94.62 93 GLU A C 1
ATOM 730 O O . GLU A 1 93 ? 7.230 1.655 3.157 1.00 94.62 93 GLU A O 1
ATOM 735 N N . GLU A 1 94 ? 8.380 0.086 2.051 1.00 92.62 94 GLU A N 1
ATOM 736 C CA . GLU A 1 94 ? 8.324 0.821 0.781 1.00 92.62 94 GLU A CA 1
ATOM 737 C C . GLU A 1 94 ? 6.867 1.047 0.333 1.00 92.62 94 GLU A C 1
ATOM 739 O O . GLU A 1 94 ? 6.525 2.075 -0.245 1.00 92.62 94 GLU A O 1
ATOM 744 N N . ALA A 1 95 ? 5.970 0.091 0.591 1.00 94.00 95 ALA A N 1
ATOM 745 C CA . ALA A 1 95 ? 4.547 0.280 0.315 1.00 94.00 95 ALA A CA 1
ATOM 746 C C . ALA A 1 95 ? 3.920 1.396 1.170 1.00 94.00 95 ALA A C 1
ATOM 748 O O . ALA A 1 95 ? 3.044 2.098 0.666 1.00 94.00 95 ALA A O 1
ATOM 749 N N . THR A 1 96 ? 4.368 1.544 2.419 1.00 95.75 96 THR A N 1
ATOM 750 C CA . THR A 1 96 ? 3.904 2.569 3.364 1.00 95.75 96 THR A CA 1
ATOM 751 C C . THR A 1 96 ? 4.398 3.941 2.940 1.00 95.75 96 THR A C 1
ATOM 753 O O . THR A 1 96 ? 3.567 4.818 2.749 1.00 95.75 96 THR A O 1
ATOM 756 N N . ASP A 1 97 ? 5.696 4.098 2.666 1.00 94.06 97 ASP A N 1
ATOM 757 C CA . ASP A 1 97 ? 6.283 5.378 2.238 1.00 94.06 97 ASP A CA 1
ATOM 758 C C . ASP A 1 97 ? 5.519 5.981 1.045 1.00 94.06 97 ASP A C 1
ATOM 760 O O . ASP A 1 97 ? 5.219 7.170 0.991 1.00 94.06 97 ASP A O 1
ATOM 764 N N . HIS A 1 98 ? 5.152 5.137 0.077 1.00 90.81 98 HIS A N 1
ATOM 765 C CA . HIS A 1 98 ? 4.389 5.575 -1.091 1.00 90.81 98 HIS A CA 1
ATOM 766 C C . HIS A 1 98 ? 2.902 5.797 -0.834 1.00 90.81 98 HIS A C 1
ATOM 768 O O . HIS A 1 98 ? 2.264 6.529 -1.589 1.00 90.81 98 HIS A O 1
ATOM 774 N N . ALA A 1 99 ? 2.333 5.123 0.162 1.00 93.81 99 ALA A N 1
ATOM 775 C CA . ALA A 1 99 ? 0.982 5.419 0.601 1.00 93.81 99 ALA A CA 1
ATOM 776 C C . ALA A 1 99 ? 0.962 6.793 1.278 1.00 93.81 99 ALA A C 1
ATOM 778 O O . ALA A 1 99 ? 0.178 7.635 0.861 1.00 93.81 99 ALA A O 1
ATOM 779 N N . GLU A 1 100 ? 1.877 7.048 2.217 1.00 93.12 100 GLU A N 1
ATOM 780 C CA . GLU A 1 100 ? 2.034 8.333 2.909 1.00 93.12 100 GLU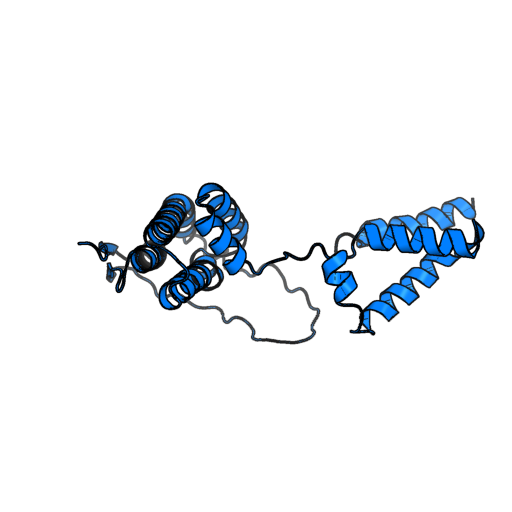 A CA 1
ATOM 781 C C . GLU A 1 100 ? 2.252 9.495 1.935 1.00 93.12 100 GLU A C 1
ATOM 783 O O . GLU A 1 100 ? 1.548 10.493 2.033 1.00 93.12 100 GLU A O 1
ATOM 788 N N . GLU A 1 101 ? 3.124 9.335 0.930 1.00 90.44 101 GLU A N 1
ATOM 789 C CA . GLU A 1 101 ? 3.328 10.336 -0.134 1.00 90.44 101 GLU A CA 1
ATOM 790 C C . GLU A 1 101 ? 2.011 10.714 -0.834 1.00 90.44 101 GLU A C 1
ATOM 792 O O . GLU A 1 101 ? 1.794 11.867 -1.193 1.00 90.44 101 GLU A O 1
ATOM 797 N N . MET A 1 102 ? 1.100 9.755 -1.023 1.00 87.00 102 MET A N 1
ATOM 798 C CA . MET A 1 102 ? -0.202 10.034 -1.626 1.00 87.00 102 MET A CA 1
ATOM 799 C C . MET A 1 102 ? -1.203 10.629 -0.627 1.00 87.00 102 MET A C 1
ATOM 801 O O . MET A 1 102 ? -2.079 11.394 -1.034 1.00 87.00 102 MET A O 1
ATOM 805 N N . LEU A 1 103 ? -1.073 10.289 0.657 1.00 90.19 103 LEU A N 1
ATOM 806 C CA . LEU A 1 103 ? -1.885 10.843 1.741 1.00 90.19 103 LEU A CA 1
ATOM 807 C C . LEU A 1 103 ? -1.529 12.302 2.065 1.00 90.19 103 LEU A C 1
ATOM 809 O O . LEU A 1 103 ? -2.310 12.981 2.722 1.00 90.19 103 LEU A O 1
ATOM 813 N N . GLU A 1 104 ? -0.405 12.822 1.557 1.00 87.88 104 GLU A N 1
ATOM 814 C CA . GLU A 1 104 ? -0.106 14.261 1.617 1.00 87.88 104 GLU A CA 1
ATOM 815 C C . GLU A 1 104 ? -1.151 15.109 0.869 1.00 87.88 104 GLU A C 1
ATOM 817 O O . GLU A 1 104 ? -1.397 16.257 1.239 1.00 87.88 104 GLU A O 1
ATOM 822 N N . GLU A 1 105 ? -1.759 14.559 -0.187 1.00 83.12 105 GLU A N 1
ATOM 823 C CA . GLU A 1 105 ? -2.704 15.277 -1.055 1.00 83.12 105 GLU A CA 1
ATOM 824 C C . GLU A 1 105 ? -4.134 14.723 -0.999 1.00 83.12 105 GLU A C 1
ATOM 826 O O . GLU A 1 105 ? -5.062 15.392 -1.456 1.00 83.12 105 GLU A O 1
ATOM 831 N N . LYS A 1 106 ? -4.324 13.495 -0.502 1.00 86.19 106 LYS A N 1
ATOM 832 C CA . LYS A 1 106 ? -5.594 12.759 -0.578 1.00 86.19 106 LYS A CA 1
ATOM 833 C C . LYS A 1 106 ? -5.955 12.107 0.745 1.00 86.19 106 LYS A C 1
ATOM 835 O O . LYS A 1 106 ? -5.087 11.723 1.516 1.00 86.19 106 LYS A O 1
ATOM 840 N N . TYR A 1 107 ? -7.246 11.884 0.950 1.00 89.62 107 TYR A N 1
ATOM 841 C CA . TYR A 1 107 ? -7.747 11.194 2.135 1.00 89.62 107 TYR A CA 1
ATOM 842 C C . TYR A 1 107 ? -7.440 9.692 2.126 1.00 89.62 107 TYR A C 1
ATOM 844 O O . TYR A 1 107 ? -7.348 9.053 1.068 1.00 89.62 107 TYR A O 1
ATOM 852 N N . LEU A 1 108 ? -7.379 9.091 3.318 1.00 91.81 108 LEU A N 1
ATOM 853 C CA . LEU A 1 108 ? -7.138 7.659 3.491 1.00 91.81 108 LEU A CA 1
ATOM 854 C C . LEU A 1 108 ? -8.166 6.794 2.755 1.00 91.81 108 LEU A C 1
ATOM 856 O O . LEU A 1 108 ? -7.816 5.766 2.163 1.00 91.81 108 LEU A O 1
ATOM 860 N N . PHE A 1 109 ? -9.433 7.223 2.737 1.00 91.50 109 PHE A N 1
ATOM 861 C CA . PHE A 1 109 ? -10.488 6.497 2.030 1.00 91.50 109 PHE A CA 1
ATOM 862 C C . PHE A 1 109 ? -10.215 6.416 0.520 1.00 91.50 109 PHE A C 1
ATOM 864 O O . PHE A 1 109 ? -10.458 5.369 -0.084 1.00 91.50 109 PHE A O 1
ATOM 871 N N . GLU A 1 110 ? -9.682 7.483 -0.089 1.00 90.62 110 GLU A N 1
ATOM 872 C CA . GLU A 1 110 ? -9.380 7.514 -1.521 1.00 90.62 110 GLU A CA 1
ATOM 873 C C . GLU A 1 110 ? -8.235 6.565 -1.853 1.00 90.62 110 GLU A C 1
ATOM 875 O O . GLU A 1 110 ? -8.297 5.841 -2.850 1.00 90.62 110 GLU A O 1
ATOM 880 N N . PHE A 1 111 ? -7.201 6.519 -1.005 1.00 93.81 111 PHE A N 1
ATOM 881 C CA . PHE A 1 111 ? -6.115 5.557 -1.171 1.00 93.81 111 PHE A CA 1
ATOM 882 C C . PHE A 1 111 ? -6.628 4.121 -1.116 1.00 93.81 111 PHE A C 1
ATOM 884 O O . PHE A 1 111 ? -6.292 3.302 -1.982 1.00 93.81 111 PHE A O 1
ATOM 891 N N . TYR A 1 112 ? -7.476 3.806 -0.139 1.00 95.44 112 TYR A N 1
ATOM 892 C CA . TYR A 1 112 ? -8.029 2.465 -0.031 1.00 95.44 112 TYR A CA 1
ATOM 893 C C . TYR A 1 112 ? -8.951 2.110 -1.198 1.00 95.44 112 TYR A C 1
ATOM 895 O O . TYR A 1 112 ? -8.778 1.034 -1.777 1.00 95.44 112 TYR A O 1
ATOM 903 N N . ASP A 1 113 ? -9.853 3.001 -1.613 1.00 93.31 113 ASP A N 1
ATOM 904 C CA . ASP A 1 113 ? -10.781 2.755 -2.724 1.00 93.31 113 ASP A CA 1
ATOM 905 C C . ASP A 1 113 ? -10.063 2.629 -4.079 1.00 93.31 113 ASP A C 1
ATOM 907 O O . ASP A 1 113 ? -10.295 1.684 -4.837 1.00 93.31 113 ASP A O 1
ATOM 911 N N . LYS A 1 114 ? -9.142 3.551 -4.383 1.00 91.75 114 LYS A N 1
ATOM 912 C CA . LYS A 1 114 ? -8.522 3.660 -5.714 1.00 91.75 114 LYS A CA 1
ATOM 913 C C . LYS A 1 114 ? -7.259 2.825 -5.875 1.00 91.75 114 LYS A C 1
ATOM 915 O O . LYS A 1 114 ? -6.884 2.508 -7.008 1.00 91.75 114 LYS A O 1
ATOM 920 N N . VAL A 1 115 ? -6.585 2.471 -4.778 1.00 95.38 115 VAL A N 1
ATOM 921 C CA . VAL A 1 115 ? -5.264 1.827 -4.827 1.00 95.38 115 VAL A CA 1
ATOM 922 C C . VAL A 1 115 ? -5.230 0.509 -4.062 1.00 95.38 115 VAL A C 1
ATOM 924 O O . VAL A 1 115 ? -4.972 -0.534 -4.671 1.00 95.38 115 VAL A O 1
ATOM 927 N N . ALA A 1 116 ? -5.496 0.521 -2.754 1.00 95.62 116 ALA A N 1
ATOM 928 C CA . ALA A 1 116 ? -5.271 -0.652 -1.910 1.00 95.62 116 ALA A CA 1
ATOM 929 C C . ALA A 1 116 ? -6.243 -1.803 -2.201 1.00 95.62 116 ALA A C 1
ATOM 931 O O . ALA A 1 116 ? -5.807 -2.935 -2.423 1.00 95.62 116 ALA A O 1
ATOM 932 N N . ILE A 1 117 ? -7.548 -1.530 -2.284 1.00 96.25 117 ILE A N 1
ATOM 933 C CA . ILE A 1 117 ? -8.551 -2.555 -2.593 1.00 96.25 117 ILE A CA 1
ATOM 934 C C . ILE A 1 117 ? -8.341 -3.136 -4.003 1.00 96.25 117 ILE A C 1
ATOM 936 O O . ILE A 1 117 ? -8.279 -4.365 -4.122 1.00 96.25 117 ILE A O 1
ATOM 940 N N . PRO A 1 118 ? -8.135 -2.336 -5.070 1.00 96.25 118 PRO A N 1
ATOM 941 C CA . PRO A 1 118 ? -7.769 -2.871 -6.381 1.00 96.25 118 PRO A CA 1
ATOM 942 C C . PRO A 1 118 ? -6.491 -3.724 -6.364 1.00 96.25 118 PRO A C 1
ATOM 944 O O . PRO A 1 118 ? -6.442 -4.754 -7.040 1.00 96.25 118 PRO A O 1
ATOM 947 N N . ALA A 1 119 ? -5.484 -3.370 -5.558 1.00 96.00 119 ALA A N 1
ATOM 948 C CA . ALA A 1 119 ? -4.271 -4.174 -5.397 1.00 96.00 119 ALA A CA 1
ATOM 949 C C . ALA A 1 119 ? -4.557 -5.542 -4.748 1.00 96.00 119 ALA A C 1
ATOM 951 O O . ALA A 1 119 ? -4.068 -6.571 -5.222 1.00 96.00 119 ALA A O 1
ATOM 952 N N . LEU A 1 120 ? -5.393 -5.586 -3.705 1.00 95.00 120 LEU A N 1
ATOM 953 C CA . LEU A 1 120 ? -5.823 -6.843 -3.082 1.00 95.00 120 LEU A CA 1
ATOM 954 C C . LEU A 1 120 ? -6.660 -7.702 -4.042 1.00 95.00 120 LEU A C 1
ATOM 956 O O . LEU A 1 120 ? -6.498 -8.925 -4.076 1.00 95.00 120 LEU A O 1
ATOM 960 N N . LEU A 1 121 ? -7.498 -7.076 -4.877 1.00 94.19 121 LEU A N 1
ATOM 961 C CA . LEU A 1 121 ? -8.267 -7.771 -5.911 1.00 94.19 121 LEU A CA 1
ATOM 962 C C . LEU A 1 121 ? -7.364 -8.451 -6.950 1.00 94.19 121 LEU A C 1
ATOM 964 O O . LEU A 1 121 ? -7.697 -9.551 -7.394 1.00 94.19 121 LEU A O 1
ATOM 968 N N . LEU A 1 122 ? -6.221 -7.857 -7.314 1.00 94.06 122 LEU A N 1
ATOM 969 C CA . LEU A 1 122 ? -5.229 -8.519 -8.174 1.00 94.06 122 LEU A CA 1
ATOM 970 C C . LEU A 1 122 ? -4.683 -9.796 -7.517 1.00 94.06 122 LEU A C 1
ATOM 972 O O . LEU A 1 122 ? -4.655 -10.852 -8.153 1.00 94.06 122 LEU A O 1
ATOM 976 N N . GLY A 1 123 ? -4.332 -9.730 -6.229 1.00 92.62 123 GLY A N 1
ATOM 977 C CA . GLY A 1 123 ? -3.883 -10.898 -5.466 1.00 92.62 123 GLY A CA 1
ATOM 978 C C . GLY A 1 123 ? -4.935 -12.002 -5.388 1.00 92.62 123 GLY A C 1
ATOM 979 O O . GLY A 1 123 ? -4.632 -13.185 -5.566 1.00 92.62 123 GLY A O 1
ATOM 980 N N . GLU A 1 124 ? -6.196 -11.622 -5.205 1.00 92.25 124 GLU A N 1
ATOM 981 C CA . GLU A 1 124 ? -7.313 -12.559 -5.173 1.00 92.25 124 GLU A CA 1
ATOM 982 C C . GLU A 1 124 ? -7.574 -13.201 -6.548 1.00 92.25 124 GLU A C 1
ATOM 984 O O . GLU A 1 124 ? -7.840 -14.403 -6.636 1.00 92.25 124 GLU A O 1
ATOM 989 N N . GLN A 1 125 ? -7.428 -12.451 -7.644 1.00 93.06 125 GLN A N 1
ATOM 990 C CA . GLN A 1 125 ? -7.500 -13.005 -9.000 1.00 93.06 125 GLN A CA 1
ATOM 991 C C . GLN A 1 125 ? -6.388 -14.030 -9.260 1.00 93.06 125 GLN A C 1
ATOM 993 O O . GLN A 1 125 ? -6.662 -15.105 -9.803 1.00 93.06 125 GLN A O 1
ATOM 998 N N . ASP A 1 126 ? -5.154 -13.739 -8.846 1.00 93.06 126 ASP A N 1
ATOM 999 C CA . ASP A 1 126 ? -4.019 -14.658 -8.986 1.00 93.06 126 ASP A CA 1
ATOM 1000 C C . ASP A 1 126 ? -4.189 -15.920 -8.131 1.00 93.06 126 ASP A C 1
ATOM 1002 O O . ASP A 1 126 ? -3.856 -17.030 -8.571 1.00 93.06 126 ASP A O 1
ATOM 1006 N N . ARG A 1 127 ? -4.794 -15.782 -6.945 1.00 90.38 127 ARG A N 1
ATOM 1007 C CA . ARG A 1 127 ? -5.200 -16.912 -6.105 1.00 90.38 127 ARG A CA 1
ATOM 1008 C C . ARG A 1 127 ? -6.258 -17.775 -6.788 1.00 90.38 127 ARG A C 1
ATOM 1010 O O . ARG A 1 127 ? -6.105 -18.994 -6.841 1.00 90.38 127 ARG A O 1
ATOM 1017 N N . VAL A 1 128 ? -7.318 -17.174 -7.334 1.00 90.69 128 VAL A N 1
ATOM 1018 C CA . VAL A 1 128 ? -8.397 -17.901 -8.033 1.00 90.69 128 VAL A CA 1
ATOM 1019 C C . VAL A 1 128 ? -7.870 -18.631 -9.272 1.00 90.69 128 VAL A C 1
ATOM 1021 O O . VAL A 1 128 ? -8.326 -19.733 -9.577 1.00 90.69 128 VAL A O 1
ATOM 1024 N N . ARG A 1 129 ? -6.875 -18.062 -9.963 1.00 92.75 129 ARG A N 1
ATOM 1025 C CA . ARG A 1 129 ? -6.185 -18.705 -11.095 1.00 92.75 129 ARG A CA 1
ATOM 1026 C C . ARG A 1 129 ? -5.225 -19.825 -10.677 1.00 92.75 129 ARG A C 1
ATOM 1028 O O . ARG A 1 129 ? -4.730 -20.537 -11.548 1.00 92.75 129 ARG A O 1
ATOM 1035 N N . GLY A 1 130 ? -4.959 -19.989 -9.381 1.00 90.06 130 GLY A N 1
ATOM 1036 C CA . GLY A 1 130 ? -4.026 -20.985 -8.851 1.00 90.06 130 GLY A CA 1
ATOM 1037 C C . GLY A 1 130 ? -2.555 -20.674 -9.140 1.00 90.06 130 GLY A C 1
ATOM 1038 O O . GLY A 1 130 ? -1.730 -21.583 -9.103 1.00 90.06 130 GLY A O 1
ATOM 1039 N N . VAL A 1 131 ? -2.225 -19.417 -9.460 1.00 91.25 131 VAL A N 1
ATOM 1040 C CA . VAL A 1 131 ? -0.846 -18.968 -9.734 1.00 91.25 131 VAL A CA 1
ATOM 1041 C C . VAL A 1 131 ? -0.124 -18.602 -8.433 1.00 91.25 131 VAL A C 1
ATOM 1043 O O . VAL A 1 131 ? 1.095 -18.735 -8.343 1.00 91.25 131 VAL A O 1
ATOM 1046 N N . MET A 1 132 ? -0.877 -18.198 -7.407 1.00 89.31 132 MET A N 1
ATOM 1047 C CA . MET A 1 132 ? -0.356 -17.836 -6.091 1.00 89.31 132 MET A CA 1
ATOM 1048 C C . MET A 1 132 ? -0.400 -19.029 -5.125 1.00 89.31 132 MET A C 1
ATOM 1050 O O . MET A 1 132 ? -1.469 -19.567 -4.839 1.00 89.31 132 MET A O 1
ATOM 1054 N N . GLY A 1 133 ? 0.764 -19.434 -4.609 1.00 90.62 133 GLY A N 1
ATOM 1055 C CA . GLY A 1 133 ? 0.863 -20.472 -3.576 1.00 90.62 133 GLY A CA 1
ATOM 1056 C C . GLY A 1 133 ? 0.496 -19.963 -2.176 1.00 90.62 133 GLY A C 1
ATOM 1057 O O . GLY A 1 133 ? 0.541 -18.761 -1.921 1.00 90.62 133 GLY A O 1
ATOM 1058 N N . ASP A 1 134 ? 0.202 -20.877 -1.246 1.00 91.12 134 ASP A N 1
ATOM 1059 C CA . ASP A 1 134 ? -0.240 -20.537 0.121 1.00 91.12 134 ASP A CA 1
ATOM 1060 C C . ASP A 1 134 ? 0.756 -19.648 0.881 1.00 91.12 134 ASP A C 1
ATOM 1062 O O . ASP A 1 134 ? 0.365 -18.712 1.569 1.00 91.12 134 ASP A O 1
ATOM 1066 N N . GLU A 1 135 ? 2.056 -19.909 0.731 1.00 91.56 135 GLU A N 1
ATOM 1067 C CA . GLU A 1 135 ? 3.104 -19.116 1.384 1.00 91.56 135 GLU A CA 1
ATOM 1068 C C . GLU A 1 135 ? 3.183 -17.690 0.824 1.00 91.56 135 GLU A C 1
ATOM 1070 O O . GLU A 1 135 ? 3.359 -16.725 1.565 1.00 91.56 135 GLU A O 1
ATOM 1075 N N . GLN A 1 136 ? 3.025 -17.547 -0.494 1.00 92.69 136 GLN A N 1
ATOM 1076 C CA . GLN A 1 136 ? 3.017 -16.240 -1.142 1.00 92.69 136 GLN A CA 1
ATOM 1077 C C . GLN A 1 136 ? 1.758 -15.458 -0.760 1.00 92.69 136 GLN A C 1
ATOM 1079 O O . GLN A 1 136 ? 1.855 -14.270 -0.478 1.00 92.69 136 GLN A O 1
ATOM 1084 N N . ARG A 1 137 ? 0.606 -16.135 -0.660 1.00 92.44 137 ARG A N 1
ATOM 1085 C CA . ARG A 1 137 ? -0.647 -15.541 -0.181 1.00 92.44 137 ARG A CA 1
ATOM 1086 C C . ARG A 1 137 ? -0.511 -15.001 1.242 1.00 92.44 137 ARG A C 1
ATOM 1088 O O . ARG A 1 137 ? -0.833 -13.838 1.465 1.00 92.44 137 ARG A O 1
ATOM 1095 N N . ARG A 1 138 ? 0.026 -15.805 2.167 1.00 92.44 138 ARG A N 1
ATOM 1096 C CA . ARG A 1 138 ? 0.287 -15.382 3.552 1.00 92.44 138 ARG A CA 1
ATOM 1097 C C . ARG A 1 138 ? 1.215 -14.188 3.623 1.00 92.44 138 ARG A C 1
ATOM 1099 O O . ARG A 1 138 ? 0.972 -13.281 4.406 1.00 92.44 138 ARG A O 1
ATOM 1106 N N . ARG A 1 139 ? 2.271 -14.181 2.804 1.00 93.94 139 ARG A N 1
ATOM 1107 C CA . ARG A 1 139 ? 3.212 -13.061 2.746 1.00 93.94 139 ARG A CA 1
ATOM 1108 C C . ARG A 1 139 ? 2.527 -11.777 2.293 1.00 93.94 139 ARG A C 1
ATOM 1110 O O . ARG A 1 139 ? 2.656 -10.775 2.977 1.00 93.94 139 ARG A O 1
ATOM 1117 N N . VAL A 1 140 ? 1.773 -11.827 1.193 1.00 95.25 140 VAL A N 1
ATOM 1118 C CA . VAL A 1 140 ? 1.031 -10.664 0.677 1.00 95.25 140 VAL A CA 1
ATOM 1119 C C . VAL A 1 140 ? 0.040 -10.157 1.721 1.00 95.25 140 VAL A C 1
ATOM 1121 O O . VAL A 1 140 ? -0.002 -8.960 1.983 1.00 95.25 140 VAL A O 1
ATOM 1124 N N . ALA A 1 141 ? -0.721 -11.058 2.350 1.00 95.06 141 ALA A N 1
ATOM 1125 C CA . ALA A 1 141 ? -1.670 -10.697 3.397 1.00 95.06 141 ALA A CA 1
ATOM 1126 C C . ALA A 1 141 ? -0.975 -10.072 4.616 1.00 95.06 141 ALA A C 1
ATOM 1128 O O . ALA A 1 141 ? -1.417 -9.037 5.100 1.00 95.06 141 ALA A O 1
ATOM 1129 N N . ALA A 1 142 ? 0.138 -10.647 5.076 1.00 95.56 142 ALA A N 1
ATOM 1130 C CA . ALA A 1 142 ? 0.916 -10.100 6.183 1.00 95.56 142 ALA A CA 1
ATOM 1131 C C . ALA A 1 142 ? 1.488 -8.714 5.852 1.00 95.56 142 ALA A C 1
ATOM 1133 O O . ALA A 1 142 ? 1.388 -7.808 6.671 1.00 95.56 142 ALA A O 1
ATOM 1134 N N . SER A 1 143 ? 2.036 -8.518 4.649 1.00 97.00 143 SER A N 1
ATOM 1135 C CA . SER A 1 143 ? 2.514 -7.207 4.202 1.00 97.00 143 SER A CA 1
ATOM 1136 C C . SER A 1 143 ? 1.381 -6.187 4.092 1.00 97.00 143 SER A C 1
ATOM 1138 O O . SER A 1 143 ? 1.571 -5.040 4.474 1.00 97.00 143 SER A O 1
ATOM 1140 N N . ALA A 1 144 ? 0.195 -6.596 3.634 1.00 96.81 144 ALA A N 1
ATOM 1141 C CA . ALA A 1 144 ? -0.967 -5.713 3.564 1.00 96.81 144 ALA A CA 1
ATOM 1142 C C . ALA A 1 144 ? -1.471 -5.321 4.961 1.00 96.81 144 ALA A C 1
ATOM 1144 O O . ALA A 1 144 ? -1.796 -4.164 5.187 1.00 96.81 144 ALA A O 1
ATOM 1145 N N . GLN A 1 145 ? -1.487 -6.259 5.912 1.00 96.19 145 GLN A N 1
ATOM 1146 C CA . GLN A 1 145 ? -1.819 -5.969 7.311 1.00 96.19 145 GLN A CA 1
ATOM 1147 C C . GLN A 1 145 ? -0.804 -5.019 7.956 1.00 96.19 145 GLN A C 1
ATOM 1149 O O . GLN A 1 145 ? -1.195 -4.111 8.681 1.00 96.19 145 GLN A O 1
ATOM 1154 N N . MET A 1 146 ? 0.490 -5.203 7.674 1.00 97.06 146 MET A N 1
ATOM 1155 C CA . MET A 1 146 ? 1.535 -4.296 8.157 1.00 97.06 146 MET A CA 1
ATOM 1156 C C . MET A 1 146 ? 1.391 -2.893 7.569 1.00 97.06 146 MET A C 1
ATOM 1158 O O . MET A 1 146 ? 1.487 -1.935 8.319 1.00 97.06 146 MET A O 1
ATOM 1162 N N . LEU A 1 147 ? 1.089 -2.767 6.273 1.00 97.25 147 LEU A N 1
ATOM 1163 C CA . LEU A 1 147 ? 0.788 -1.476 5.647 1.00 97.25 147 LEU A CA 1
ATOM 1164 C C . LEU A 1 147 ? -0.361 -0.758 6.371 1.00 97.25 147 LEU A C 1
ATOM 1166 O O . LEU A 1 147 ? -0.222 0.399 6.740 1.00 97.25 147 LEU A O 1
ATOM 1170 N N . VAL A 1 148 ? -1.475 -1.454 6.617 1.00 96.62 148 VAL A N 1
ATOM 1171 C CA . VAL A 1 148 ? -2.628 -0.890 7.343 1.00 96.62 148 VAL A CA 1
ATOM 1172 C C . VAL A 1 148 ? -2.236 -0.452 8.756 1.00 96.62 148 VAL A C 1
ATOM 1174 O O . VAL A 1 148 ? -2.627 0.622 9.198 1.00 96.62 148 VAL A O 1
ATOM 1177 N N . ALA A 1 149 ? -1.445 -1.268 9.459 1.00 96.62 149 ALA A N 1
ATOM 1178 C CA . ALA A 1 149 ? -0.965 -0.945 10.799 1.00 96.62 149 ALA A CA 1
ATOM 1179 C C . ALA A 1 149 ? -0.003 0.253 10.818 1.00 96.62 149 ALA A C 1
ATOM 1181 O O . ALA A 1 149 ? -0.038 1.031 11.764 1.00 96.62 149 ALA A O 1
ATOM 1182 N N . ASN A 1 150 ? 0.836 0.408 9.793 1.00 96.44 150 ASN A N 1
ATOM 1183 C CA . ASN A 1 150 ? 1.746 1.542 9.674 1.00 96.44 150 ASN A CA 1
ATOM 1184 C C . ASN A 1 150 ? 0.986 2.850 9.388 1.00 96.44 150 ASN A C 1
ATOM 1186 O O . ASN A 1 150 ? 1.323 3.883 9.951 1.00 96.44 150 ASN A O 1
ATOM 1190 N N . LEU A 1 151 ? -0.091 2.794 8.597 1.00 96.31 151 LEU A N 1
ATOM 1191 C CA . LEU A 1 151 ? -0.943 3.953 8.294 1.00 96.31 151 LEU A CA 1
ATOM 1192 C C . LEU A 1 151 ? -1.860 4.382 9.459 1.00 96.31 151 LEU A C 1
ATOM 1194 O O . LEU A 1 151 ? -2.649 5.312 9.310 1.00 96.31 151 LEU A O 1
ATOM 1198 N N . ASP A 1 152 ? -1.805 3.705 10.612 1.00 94.38 152 ASP A N 1
ATOM 1199 C CA . ASP A 1 152 ? -2.605 4.024 11.808 1.00 94.38 152 ASP A CA 1
ATOM 1200 C C . ASP A 1 152 ? -2.342 5.442 12.327 1.00 94.38 152 ASP A C 1
ATOM 1202 O O . ASP A 1 152 ? -3.275 6.122 12.751 1.00 94.38 152 ASP A O 1
ATOM 1206 N N . ASP A 1 153 ? -1.099 5.914 12.235 1.00 91.88 153 ASP A N 1
ATOM 1207 C CA . ASP A 1 153 ? -0.749 7.270 12.653 1.00 91.88 153 ASP A CA 1
ATOM 1208 C C . ASP A 1 153 ? -1.330 8.318 11.688 1.00 91.88 153 ASP A C 1
ATOM 1210 O O . ASP A 1 153 ? -2.005 9.239 12.145 1.00 91.88 153 ASP A O 1
ATOM 1214 N N . SER A 1 154 ? -1.209 8.122 10.368 1.00 91.50 154 SER A N 1
ATOM 1215 C CA . SER A 1 154 ? -1.848 8.995 9.367 1.00 91.50 154 SER A CA 1
ATOM 1216 C C . SER A 1 154 ? -3.374 9.028 9.517 1.00 91.50 154 SER A C 1
ATOM 1218 O O . SER A 1 154 ? -3.990 10.084 9.409 1.00 91.50 154 SER A O 1
ATOM 1220 N N . ALA A 1 155 ? -3.994 7.885 9.825 1.00 90.12 155 ALA A N 1
ATOM 1221 C CA . ALA A 1 155 ? -5.432 7.804 10.076 1.00 90.12 155 ALA A CA 1
ATOM 1222 C C . ALA A 1 155 ? -5.855 8.611 11.315 1.00 90.12 155 ALA A C 1
ATOM 1224 O O . ALA A 1 155 ? -6.889 9.275 11.303 1.00 90.12 155 ALA A O 1
ATOM 1225 N N . ARG A 1 156 ? -5.065 8.574 12.394 1.00 89.62 156 ARG A N 1
ATOM 1226 C CA . ARG A 1 156 ? -5.330 9.391 13.588 1.00 89.62 156 ARG A CA 1
ATOM 1227 C C . ARG A 1 156 ? -5.184 10.875 13.301 1.00 89.62 156 ARG A C 1
ATOM 1229 O O . ARG A 1 156 ? -6.019 11.645 13.757 1.00 89.62 156 ARG A O 1
ATOM 1236 N N . GLU A 1 157 ? -4.153 11.263 12.557 1.00 88.94 157 GLU A N 1
ATOM 1237 C CA . GLU A 1 157 ? -3.953 12.656 12.153 1.00 88.94 157 GLU A CA 1
ATOM 1238 C C . GLU A 1 157 ? -5.131 13.169 11.312 1.00 88.94 157 GLU A C 1
ATOM 1240 O O . GLU A 1 157 ? -5.608 14.276 11.554 1.00 88.94 157 GLU A O 1
ATOM 1245 N N . GLU A 1 158 ? -5.664 12.348 10.400 1.00 86.19 158 GLU A N 1
ATOM 1246 C CA . GLU A 1 158 ? -6.878 12.666 9.634 1.00 86.19 158 GLU A CA 1
ATOM 1247 C C . GLU A 1 158 ? -8.105 12.829 10.550 1.00 86.19 158 GLU A C 1
ATOM 1249 O O . GLU A 1 158 ? -8.828 13.815 10.437 1.00 86.19 158 GLU A O 1
ATOM 1254 N N . ALA A 1 159 ? -8.305 11.916 11.508 1.00 82.94 159 ALA A N 1
ATOM 1255 C CA . ALA A 1 159 ? -9.425 11.972 12.453 1.00 82.94 159 ALA A CA 1
ATOM 1256 C C . ALA A 1 159 ? -9.355 13.176 13.415 1.00 82.94 159 ALA A C 1
ATOM 1258 O O . ALA A 1 159 ? -10.382 13.702 13.839 1.00 82.94 159 ALA A O 1
ATOM 1259 N N . GLU A 1 160 ? -8.147 13.605 13.790 1.00 81.44 160 GLU A N 1
ATOM 1260 C CA . GLU A 1 160 ? -7.915 14.782 14.636 1.00 81.44 160 GLU A CA 1
ATOM 1261 C C . GLU A 1 160 ? -7.971 16.101 13.839 1.00 81.44 160 GLU A C 1
ATOM 1263 O O . GLU A 1 160 ? -8.257 17.155 14.411 1.00 81.44 160 GLU A O 1
ATOM 1268 N N . GLY A 1 161 ? -7.715 16.056 12.527 1.00 66.25 161 GLY A N 1
ATOM 1269 C CA . GLY A 1 161 ? -7.747 17.203 11.616 1.00 66.25 161 GLY A CA 1
ATOM 1270 C C . GLY A 1 161 ? -9.150 17.708 11.251 1.00 66.25 161 GLY A C 1
ATOM 1271 O O . GLY A 1 161 ? -9.272 18.808 10.712 1.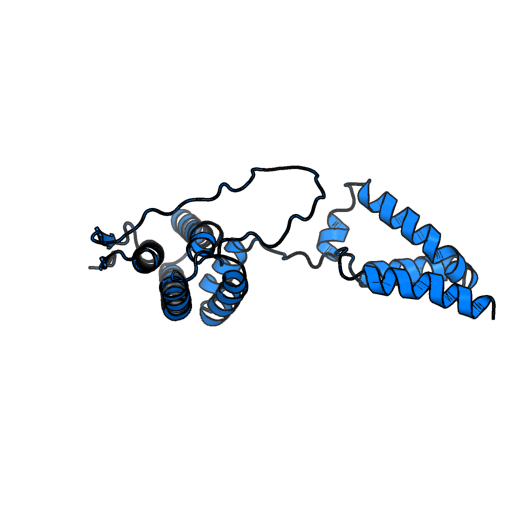00 66.25 161 GLY A O 1
ATOM 1272 N N . ASP A 1 162 ? -10.203 16.960 11.592 1.00 54.34 162 ASP A N 1
ATOM 1273 C CA . ASP A 1 162 ? -11.608 17.257 11.259 1.00 54.34 162 ASP A CA 1
ATOM 1274 C C . ASP A 1 162 ? -12.230 18.410 12.097 1.00 54.34 162 ASP A C 1
ATOM 1276 O O . ASP A 1 162 ? -13.405 18.749 11.956 1.00 54.34 162 ASP A O 1
ATOM 1280 N N . ASP A 1 163 ? -11.437 19.077 12.950 1.00 43.03 163 ASP A N 1
ATOM 1281 C CA . ASP A 1 163 ? -11.835 20.290 13.689 1.00 43.03 163 ASP A CA 1
ATOM 1282 C C . ASP A 1 163 ? -11.667 21.604 12.877 1.00 43.03 163 ASP A C 1
ATOM 1284 O O . ASP A 1 163 ? -12.054 22.674 13.365 1.00 43.03 163 ASP A O 1
ATOM 1288 N N . ASP A 1 164 ? -11.130 21.569 11.644 1.00 36.69 164 ASP A N 1
ATOM 1289 C CA . ASP A 1 164 ? -11.056 22.745 10.755 1.00 36.69 164 ASP A CA 1
ATOM 1290 C C . ASP A 1 164 ? -11.783 22.515 9.409 1.00 36.69 164 ASP A C 1
ATOM 1292 O O . ASP A 1 164 ? -11.200 21.992 8.456 1.00 36.69 164 ASP A O 1
ATOM 1296 N N . PRO A 1 165 ? -13.046 22.968 9.256 1.00 40.81 165 PRO A N 1
ATOM 1297 C CA . PRO A 1 165 ? -13.829 22.805 8.024 1.00 40.81 165 PRO A CA 1
ATOM 1298 C C . PRO A 1 165 ? -13.279 23.604 6.822 1.00 40.81 165 PRO A C 1
ATOM 1300 O O . PRO A 1 165 ? -13.921 23.666 5.775 1.00 40.81 165 PRO A O 1
ATOM 1303 N N . ALA A 1 166 ? -12.112 24.242 6.962 1.00 39.28 166 ALA A N 1
ATOM 1304 C CA . ALA A 1 166 ? -11.404 24.971 5.915 1.00 39.28 166 ALA A CA 1
ATOM 1305 C C . ALA A 1 166 ? -10.355 24.130 5.156 1.00 39.28 166 ALA A C 1
ATOM 1307 O O . ALA A 1 166 ? -9.827 24.610 4.155 1.00 39.28 166 ALA A O 1
ATOM 1308 N N . ALA A 1 167 ? -10.068 22.888 5.571 1.00 40.06 167 ALA A N 1
ATOM 1309 C CA . ALA A 1 167 ? -9.264 21.960 4.762 1.00 40.06 167 ALA A CA 1
ATOM 1310 C C . ALA A 1 167 ? -10.056 21.373 3.572 1.00 40.06 167 ALA A C 1
ATOM 1312 O O . ALA A 1 167 ? -9.464 20.865 2.625 1.00 40.06 167 ALA A O 1
ATOM 1313 N N . ALA A 1 168 ? -11.385 21.533 3.577 1.00 42.53 168 ALA A N 1
ATOM 1314 C CA . ALA A 1 168 ? -12.289 21.203 2.476 1.00 42.53 168 ALA A CA 1
ATOM 1315 C C . ALA A 1 168 ? -12.414 22.334 1.426 1.00 42.53 168 ALA A C 1
ATOM 1317 O O . ALA A 1 168 ? -13.477 22.527 0.833 1.00 42.53 168 ALA A O 1
ATOM 1318 N N . GLU A 1 169 ? -11.356 23.119 1.192 1.00 27.67 169 GLU A N 1
ATOM 1319 C CA . GLU A 1 169 ? -11.283 23.991 0.014 1.00 27.67 169 GLU A CA 1
ATOM 1320 C C . GLU A 1 169 ? -10.405 23.332 -1.063 1.00 27.67 169 GLU A C 1
ATOM 1322 O O . GLU A 1 169 ? -9.216 23.107 -0.831 1.00 27.67 169 GLU A O 1
ATOM 1327 N N . PRO A 1 170 ? -10.940 23.055 -2.268 1.00 36.66 170 PRO A N 1
ATOM 1328 C CA . PRO A 1 170 ? -10.142 22.508 -3.349 1.00 36.66 170 PRO A CA 1
ATOM 1329 C C . PRO A 1 170 ? -9.115 23.559 -3.764 1.00 36.66 170 PRO A C 1
ATOM 1331 O O . PRO A 1 170 ? -9.460 24.667 -4.197 1.00 36.66 170 PRO A O 1
ATOM 1334 N N . ALA A 1 171 ? -7.837 23.211 -3.638 1.00 34.06 171 ALA A N 1
ATOM 1335 C CA . ALA A 1 171 ? -6.739 24.025 -4.123 1.00 34.06 171 ALA A CA 1
ATOM 1336 C C . ALA A 1 171 ? -6.799 24.122 -5.658 1.00 34.06 171 ALA A C 1
ATOM 1338 O O . ALA A 1 171 ? -6.214 23.338 -6.392 1.00 34.06 171 ALA A O 1
ATOM 1339 N N . THR A 1 172 ? -7.501 25.159 -6.112 1.00 28.33 172 THR A N 1
ATOM 1340 C CA . THR A 1 172 ? -7.362 25.872 -7.387 1.00 28.33 172 THR A CA 1
ATOM 1341 C C . THR A 1 172 ? -7.607 25.095 -8.681 1.00 28.33 172 THR A C 1
ATOM 1343 O O . THR A 1 172 ? -6.857 24.221 -9.097 1.00 28.33 172 THR A O 1
ATOM 1346 N N . ALA A 1 173 ? -8.633 25.567 -9.389 1.00 37.31 173 ALA A N 1
ATOM 1347 C CA . ALA A 1 173 ? -8.869 25.347 -10.803 1.00 37.31 173 ALA A CA 1
ATOM 1348 C C . ALA A 1 173 ? -7.611 25.591 -11.655 1.00 37.31 173 ALA A C 1
ATOM 1350 O O . ALA A 1 173 ? -7.178 26.734 -11.797 1.00 37.31 173 ALA A O 1
ATOM 1351 N N . ASP A 1 174 ? -7.116 24.539 -12.303 1.00 27.33 174 ASP A N 1
ATOM 1352 C CA . ASP A 1 174 ? -6.403 24.663 -13.570 1.00 27.33 174 ASP A CA 1
ATOM 1353 C C . ASP A 1 174 ? -7.381 24.312 -14.702 1.00 27.33 174 ASP A C 1
ATOM 1355 O O . ASP A 1 174 ? -7.763 23.162 -14.938 1.00 27.33 174 ASP A O 1
ATOM 1359 N N . GLU A 1 175 ? -7.843 25.358 -15.389 1.00 31.75 175 GLU A N 1
ATOM 1360 C CA . GLU A 1 175 ? -8.495 25.240 -16.685 1.00 31.75 175 GLU A CA 1
ATOM 1361 C C . GLU A 1 175 ?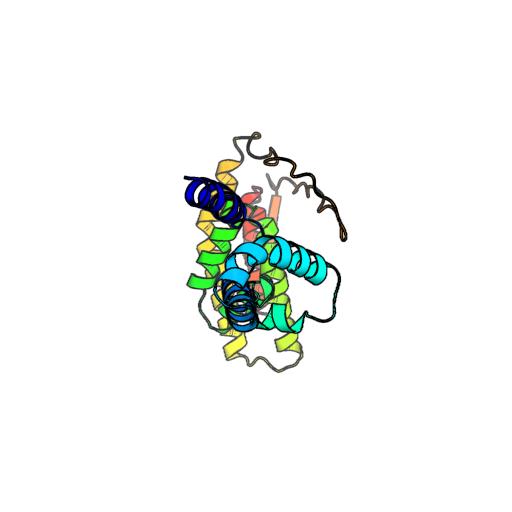 -7.460 24.786 -17.722 1.00 31.75 175 GLU A C 1
ATOM 1363 O O . GLU A 1 175 ? -6.707 25.602 -18.236 1.00 31.75 175 GLU A O 1
ATOM 1368 N N . ASP A 1 176 ? -7.475 23.506 -18.097 1.00 26.94 176 ASP A N 1
ATOM 1369 C CA . ASP A 1 176 ? -7.311 23.130 -19.504 1.00 26.94 176 ASP A CA 1
ATOM 1370 C C . ASP A 1 176 ? -7.893 21.737 -19.790 1.00 26.94 176 ASP A C 1
ATOM 1372 O O . ASP A 1 176 ? -7.356 20.681 -19.460 1.00 26.94 176 ASP A O 1
ATOM 1376 N N . LYS A 1 177 ? -9.059 21.749 -20.441 1.00 34.53 177 LYS A N 1
ATOM 1377 C CA . LYS A 1 177 ? -9.773 20.568 -20.933 1.00 34.53 177 LYS A CA 1
ATOM 1378 C C . LYS A 1 177 ? -9.036 19.947 -22.120 1.00 34.53 177 LYS A C 1
ATOM 1380 O O . LYS A 1 177 ? -8.889 20.622 -23.137 1.00 34.53 177 LYS A O 1
ATOM 1385 N N . GLN A 1 178 ? -8.853 18.622 -22.098 1.00 30.97 178 GLN A N 1
ATOM 1386 C CA . GLN A 1 178 ? -9.506 17.742 -23.084 1.00 30.97 178 GLN A CA 1
ATOM 1387 C C . GLN A 1 178 ? -9.405 16.237 -22.759 1.00 30.97 178 GLN A C 1
ATOM 1389 O O . GLN A 1 178 ? -8.324 15.672 -22.808 1.00 30.97 178 GLN A O 1
ATOM 1394 N N . ALA A 1 179 ? -10.597 15.636 -22.575 1.00 32.38 179 ALA A N 1
ATOM 1395 C CA . ALA A 1 179 ? -11.024 14.255 -22.879 1.00 32.38 179 ALA A CA 1
ATOM 1396 C C . ALA A 1 179 ? -10.244 13.104 -22.196 1.00 32.38 179 ALA A C 1
ATOM 1398 O O . ALA A 1 179 ? -9.094 12.876 -22.516 1.00 32.38 179 ALA A O 1
ATOM 1399 N N . GLN A 1 180 ? -10.798 12.268 -21.313 1.00 28.61 180 GLN A N 1
ATOM 1400 C CA . GLN A 1 180 ? -12.145 11.702 -21.177 1.00 28.61 180 GLN A CA 1
ATOM 1401 C C . GLN A 1 180 ? -12.236 11.031 -19.788 1.00 28.61 180 GLN A C 1
ATOM 1403 O O . GLN A 1 180 ? -11.308 10.322 -19.420 1.00 28.61 180 GLN A O 1
ATOM 1408 N N . GLY A 1 181 ? -13.379 11.145 -19.099 1.00 27.09 181 GLY A N 1
ATOM 1409 C CA . GLY A 1 181 ? -13.756 10.215 -18.019 1.00 27.09 181 GLY A CA 1
ATOM 1410 C C . GLY A 1 181 ? -13.996 10.843 -16.645 1.00 27.09 181 GLY A C 1
ATOM 1411 O O . GLY A 1 181 ? -13.063 10.954 -15.877 1.00 27.09 181 GLY A O 1
ATOM 1412 N N . VAL A 1 182 ? -15.268 11.172 -16.378 1.00 29.55 182 VAL A N 1
ATOM 1413 C CA . VAL A 1 182 ? -15.943 11.315 -15.066 1.00 29.55 182 VAL A CA 1
ATOM 1414 C C . VAL A 1 182 ? -15.272 12.239 -14.035 1.00 29.55 182 VAL A C 1
ATOM 1416 O O . VAL A 1 182 ? -14.257 11.907 -13.446 1.00 29.55 182 VAL A O 1
ATOM 1419 N N . SER A 1 183 ? -15.907 13.386 -13.775 1.00 36.69 183 SER A N 1
ATOM 1420 C CA . SER A 1 183 ? -15.725 14.153 -12.539 1.00 36.69 183 SER A CA 1
ATOM 1421 C C . SER A 1 183 ? -15.968 13.223 -11.350 1.00 36.69 183 SER A C 1
ATOM 1423 O O . SER A 1 183 ? -17.098 12.765 -11.182 1.00 36.69 183 SER A O 1
ATOM 1425 N N . GLU A 1 184 ? -14.918 12.886 -10.605 1.00 43.78 184 GLU A N 1
ATOM 1426 C CA . GLU A 1 184 ? -15.034 12.132 -9.358 1.00 43.78 184 GLU A CA 1
ATOM 1427 C C . GLU A 1 184 ? -15.805 13.016 -8.376 1.00 43.78 184 GLU A C 1
ATOM 1429 O O . GLU A 1 184 ? -15.331 14.071 -7.969 1.00 43.78 184 GLU A O 1
ATOM 1434 N N . ASP A 1 185 ? -17.068 12.645 -8.165 1.00 45.38 185 ASP A N 1
ATOM 1435 C CA . ASP A 1 185 ? -18.013 13.311 -7.278 1.00 45.38 185 ASP A CA 1
ATOM 1436 C C . ASP A 1 185 ? -17.404 13.442 -5.872 1.00 45.38 185 ASP A C 1
ATOM 1438 O O . ASP A 1 185 ? -16.774 12.497 -5.399 1.00 45.38 185 ASP A O 1
ATOM 1442 N N . ASP A 1 186 ? -17.631 14.575 -5.201 1.00 50.84 186 ASP A N 1
ATOM 1443 C CA . ASP A 1 186 ? -17.420 14.731 -3.758 1.00 50.84 186 ASP A CA 1
ATOM 1444 C C . ASP A 1 186 ? -18.208 13.625 -3.031 1.00 50.84 186 ASP A C 1
ATOM 1446 O O . ASP A 1 186 ? -19.427 13.713 -2.845 1.00 50.84 186 ASP A O 1
ATOM 1450 N N . ILE A 1 187 ? -17.537 12.523 -2.691 1.00 62.16 187 ILE A N 1
ATOM 1451 C CA . ILE A 1 187 ? -18.135 11.433 -1.923 1.00 62.16 187 ILE A CA 1
ATOM 1452 C C . ILE A 1 187 ? -18.214 11.919 -0.476 1.00 62.16 187 ILE A C 1
ATOM 1454 O O . ILE A 1 187 ? -17.257 11.798 0.281 1.00 62.16 187 ILE A O 1
ATOM 1458 N N . GLU A 1 188 ? -19.365 12.469 -0.084 1.00 68.00 188 GLU A N 1
ATOM 1459 C CA . GLU A 1 188 ? -19.665 12.720 1.328 1.00 68.00 188 GLU A CA 1
ATOM 1460 C C . GLU A 1 188 ? -19.736 11.374 2.068 1.00 68.00 188 GLU A C 1
ATOM 1462 O O . GLU A 1 188 ? -20.642 10.559 1.844 1.00 68.00 188 GLU A O 1
ATOM 1467 N N . LEU A 1 189 ? -18.755 11.122 2.937 1.00 74.69 189 LEU A N 1
ATOM 1468 C CA . LEU A 1 189 ? -18.755 9.957 3.813 1.00 74.69 189 LEU A CA 1
ATOM 1469 C C . LEU A 1 189 ? -19.796 10.136 4.934 1.00 74.69 189 LEU A C 1
ATOM 1471 O O . LEU A 1 189 ? -20.015 11.248 5.417 1.00 74.69 189 LEU A O 1
ATOM 1475 N N . PRO A 1 190 ? -20.487 9.059 5.347 1.00 78.00 190 PRO A N 1
ATOM 1476 C CA . PRO A 1 190 ? -21.439 9.131 6.445 1.00 78.00 190 PRO A CA 1
ATOM 1477 C C . PRO A 1 190 ? -20.726 9.278 7.797 1.00 78.00 190 PRO A C 1
ATOM 1479 O O . PRO A 1 190 ? -19.777 8.548 8.071 1.00 78.00 190 PRO A O 1
ATOM 1482 N N . ASP A 1 191 ? -21.269 10.133 8.669 1.00 81.31 191 ASP A N 1
ATOM 1483 C CA . ASP A 1 191 ? -20.841 10.258 10.069 1.00 81.31 191 ASP A CA 1
ATOM 1484 C C . ASP A 1 191 ? -21.028 8.921 10.814 1.00 81.31 191 ASP A C 1
ATOM 1486 O O . ASP A 1 191 ? -22.120 8.334 10.831 1.00 81.31 191 ASP A O 1
ATOM 1490 N N . GLY A 1 192 ? -19.937 8.426 11.397 1.00 80.50 192 GLY A N 1
ATOM 1491 C CA . GLY A 1 192 ? -19.858 7.168 12.132 1.00 80.50 192 GLY A CA 1
ATOM 1492 C C . GLY A 1 192 ? -20.188 7.286 13.620 1.00 80.50 192 GLY A C 1
ATOM 1493 O O . GLY A 1 192 ? -20.230 6.260 14.307 1.00 80.50 192 GLY A O 1
ATOM 1494 N N . THR A 1 193 ? -20.440 8.491 14.136 1.00 85.19 193 THR A N 1
ATOM 1495 C CA . THR A 1 193 ? -20.679 8.734 15.564 1.00 85.19 193 THR A CA 1
ATOM 1496 C C . THR A 1 193 ? -21.830 7.873 16.105 1.00 85.19 193 THR A C 1
ATOM 1498 O O . THR A 1 193 ? -22.885 7.733 15.489 1.00 85.19 193 THR A O 1
ATOM 1501 N N . ASP A 1 194 ? -21.626 7.266 17.280 1.00 85.62 194 ASP A N 1
ATOM 1502 C CA . ASP A 1 194 ? -22.556 6.333 17.943 1.00 85.62 194 ASP A CA 1
ATOM 1503 C C . ASP A 1 194 ? -22.871 5.030 17.166 1.00 85.62 194 ASP A C 1
ATOM 1505 O O . ASP A 1 194 ? -23.731 4.243 17.583 1.00 85.62 194 ASP A O 1
ATOM 1509 N N . ILE A 1 195 ? -22.161 4.738 16.070 1.00 91.12 195 ILE A N 1
ATOM 1510 C CA . ILE A 1 195 ? -22.290 3.479 15.328 1.00 91.12 195 ILE A CA 1
ATOM 1511 C C . ILE A 1 195 ? -21.246 2.477 15.829 1.00 91.12 195 ILE A C 1
ATOM 1513 O O . ILE A 1 195 ? -20.071 2.796 15.998 1.00 91.12 195 ILE A O 1
ATOM 1517 N N . SER A 1 196 ? -21.676 1.229 16.046 1.00 91.31 196 SER A N 1
ATOM 1518 C CA . SER A 1 196 ? -20.767 0.107 16.305 1.00 91.31 196 SER A CA 1
ATOM 1519 C C . SER A 1 196 ? -20.783 -0.883 15.145 1.00 91.31 196 SER A C 1
ATOM 1521 O O . SER A 1 196 ? -21.851 -1.330 14.719 1.00 91.31 196 SER A O 1
ATOM 1523 N N . VAL A 1 197 ? -19.601 -1.218 14.623 1.00 93.62 197 VAL A N 1
ATOM 1524 C CA . VAL A 1 197 ? -19.443 -2.075 13.437 1.00 93.62 197 VAL A CA 1
ATOM 1525 C C . VAL A 1 197 ? -18.479 -3.219 13.738 1.00 93.62 197 VAL A C 1
ATOM 1527 O O . VAL A 1 197 ? -17.445 -3.027 14.367 1.00 93.62 197 VAL A O 1
ATOM 1530 N N . LEU A 1 198 ? -18.813 -4.427 13.282 1.00 92.94 198 LEU A N 1
ATOM 1531 C CA . LEU A 1 198 ? -17.894 -5.564 13.256 1.00 92.94 198 LEU A CA 1
ATOM 1532 C C . LEU A 1 198 ? -17.409 -5.766 11.817 1.00 92.94 198 LEU A C 1
ATOM 1534 O O . LEU A 1 198 ? -18.203 -6.125 10.947 1.00 92.94 198 LEU A O 1
ATOM 1538 N N . CYS A 1 199 ? -16.117 -5.565 11.583 1.00 93.44 199 CYS A N 1
ATOM 1539 C CA . CYS A 1 199 ? -15.459 -5.825 10.307 1.00 93.44 199 CYS A CA 1
ATOM 1540 C C . CYS A 1 199 ? -14.765 -7.189 10.369 1.00 93.44 199 CYS A C 1
ATOM 1542 O O . CYS A 1 199 ? -13.908 -7.413 11.223 1.00 93.44 199 CYS A O 1
ATOM 1544 N N . ALA A 1 200 ? -15.139 -8.104 9.474 1.00 93.00 200 ALA A N 1
ATOM 1545 C CA . ALA A 1 200 ? -14.592 -9.458 9.433 1.00 93.00 200 ALA A CA 1
ATOM 1546 C C . ALA A 1 200 ? -14.196 -9.858 8.009 1.00 93.00 200 ALA A C 1
ATOM 1548 O O . ALA A 1 200 ? -14.952 -9.609 7.064 1.00 93.00 200 ALA A O 1
ATOM 1549 N N . GLY A 1 201 ? -13.036 -10.501 7.859 1.00 90.12 201 GLY A N 1
ATOM 1550 C CA . GLY A 1 201 ? -12.616 -11.074 6.582 1.00 90.12 201 GLY A CA 1
ATOM 1551 C C . GLY A 1 201 ? -13.450 -12.303 6.208 1.00 90.12 201 GLY A C 1
ATOM 1552 O O . GLY A 1 201 ? -13.840 -13.105 7.055 1.00 90.12 201 GLY A O 1
ATOM 1553 N N . GLY A 1 202 ? -13.781 -12.445 4.921 1.00 87.00 202 GLY A N 1
ATOM 1554 C CA . GLY A 1 202 ? -14.766 -13.429 4.462 1.00 87.00 202 GLY A CA 1
ATOM 1555 C C . GLY A 1 202 ? -14.191 -14.774 4.011 1.00 87.00 202 GLY A C 1
ATOM 1556 O O . GLY A 1 202 ? -14.623 -15.832 4.463 1.00 87.00 202 GLY A O 1
ATOM 1557 N N . ARG A 1 203 ? -13.285 -14.761 3.031 1.00 83.88 203 ARG A N 1
ATOM 1558 C CA . ARG A 1 203 ? -12.832 -15.941 2.264 1.00 83.88 203 ARG A CA 1
ATOM 1559 C C . ARG A 1 203 ? -11.347 -16.250 2.453 1.00 83.88 203 ARG A C 1
ATOM 1561 O O . ARG A 1 203 ? -10.864 -17.281 1.967 1.00 83.88 203 ARG A O 1
ATOM 1568 N N . GLY A 1 204 ? -10.609 -15.382 3.134 1.00 87.44 204 GLY A N 1
ATOM 1569 C CA . GLY A 1 204 ? -9.285 -15.692 3.654 1.00 87.44 204 GLY A CA 1
ATOM 1570 C C . GLY A 1 204 ? -8.443 -14.470 3.975 1.00 87.44 204 GLY A C 1
ATOM 1571 O O . GLY A 1 204 ? -8.948 -13.365 4.070 1.00 87.44 204 GLY A O 1
ATOM 1572 N N . GLU A 1 205 ? -7.139 -14.692 4.101 1.00 90.31 205 GLU A N 1
ATOM 1573 C CA . GLU A 1 205 ? -6.196 -13.758 4.735 1.00 90.31 205 GLU A CA 1
ATOM 1574 C C . GLU A 1 205 ? -6.113 -12.372 4.057 1.00 90.31 205 GLU A C 1
ATOM 1576 O O . GLU A 1 205 ? -5.866 -11.378 4.728 1.00 90.31 205 GLU A O 1
ATOM 1581 N N . LEU A 1 206 ? -6.348 -12.276 2.739 1.00 92.56 206 LEU A N 1
ATOM 1582 C CA . LEU A 1 206 ? -6.412 -10.981 2.037 1.00 92.56 206 LEU A CA 1
ATOM 1583 C C . LEU A 1 206 ? -7.673 -10.185 2.404 1.00 92.56 206 LEU A C 1
ATOM 1585 O O . LEU A 1 206 ? -7.626 -8.960 2.475 1.00 92.56 206 LEU A O 1
ATOM 1589 N N . ASP A 1 207 ? -8.783 -10.873 2.679 1.00 93.56 207 ASP A N 1
ATOM 1590 C CA . ASP A 1 207 ? -10.025 -10.227 3.103 1.00 93.56 207 ASP A CA 1
ATOM 1591 C C . ASP A 1 207 ? -9.904 -9.692 4.532 1.00 93.56 207 ASP A C 1
ATOM 1593 O O . ASP A 1 207 ? -10.565 -8.713 4.861 1.00 93.56 207 ASP A O 1
ATOM 1597 N N . ASP A 1 208 ? -9.045 -10.285 5.369 1.00 94.12 208 ASP A N 1
ATOM 1598 C CA . ASP A 1 208 ? -8.737 -9.732 6.692 1.00 94.12 208 ASP A CA 1
ATOM 1599 C C . ASP A 1 208 ? -8.051 -8.366 6.561 1.00 94.12 208 ASP A C 1
ATOM 1601 O O . ASP A 1 208 ? -8.314 -7.469 7.359 1.00 94.12 208 ASP A O 1
ATOM 1605 N N . ALA A 1 209 ? -7.182 -8.190 5.556 1.00 94.69 209 ALA A N 1
ATOM 1606 C CA . ALA A 1 209 ? -6.526 -6.906 5.302 1.00 94.69 209 ALA A CA 1
ATOM 1607 C C . ALA A 1 209 ? -7.533 -5.872 4.781 1.00 94.69 209 ALA A C 1
ATOM 1609 O O . ALA A 1 209 ? -7.564 -4.747 5.268 1.00 94.69 209 ALA A O 1
ATOM 1610 N N . ALA A 1 210 ? -8.421 -6.271 3.864 1.00 95.50 210 ALA A N 1
ATOM 1611 C CA . ALA A 1 210 ? -9.512 -5.411 3.402 1.00 95.50 210 ALA A CA 1
ATOM 1612 C C . ALA A 1 210 ? -10.478 -5.028 4.543 1.00 95.50 210 ALA A C 1
ATOM 1614 O O . ALA A 1 210 ? -10.923 -3.884 4.626 1.00 95.50 210 ALA A O 1
ATOM 1615 N N . ALA A 1 211 ? -10.781 -5.962 5.450 1.00 95.56 211 ALA A N 1
ATOM 1616 C CA . ALA A 1 211 ? -11.593 -5.693 6.633 1.00 95.56 211 ALA A CA 1
ATOM 1617 C C . ALA A 1 211 ? -10.896 -4.716 7.591 1.00 95.56 211 ALA A C 1
ATOM 1619 O O . ALA A 1 211 ? -11.563 -3.853 8.156 1.00 95.56 211 ALA A O 1
ATOM 1620 N N . ALA A 1 212 ? -9.572 -4.817 7.746 1.00 95.44 212 ALA A N 1
ATOM 1621 C CA . ALA A 1 212 ? -8.787 -3.884 8.545 1.00 95.44 212 ALA A CA 1
ATOM 1622 C C . ALA A 1 212 ? -8.757 -2.471 7.931 1.00 95.44 212 ALA A C 1
ATOM 1624 O O . ALA A 1 212 ? -8.968 -1.510 8.666 1.00 95.44 212 ALA A O 1
ATOM 1625 N N . MET A 1 213 ? -8.600 -2.353 6.604 1.00 95.62 213 MET A N 1
ATOM 1626 C CA . MET A 1 213 ? -8.696 -1.076 5.871 1.00 95.62 213 MET A CA 1
ATOM 1627 C C . MET A 1 213 ? -10.057 -0.405 6.085 1.00 95.62 213 MET A C 1
ATOM 1629 O O . MET A 1 213 ? -10.128 0.764 6.453 1.00 95.62 213 MET A O 1
ATOM 1633 N N . LEU A 1 214 ? -11.149 -1.160 5.908 1.00 94.19 214 LEU A N 1
ATOM 1634 C CA . LEU A 1 214 ? -12.504 -0.650 6.130 1.00 94.19 214 LEU A CA 1
ATOM 1635 C C . LEU A 1 214 ? -12.704 -0.206 7.580 1.00 94.19 214 LEU A C 1
ATOM 1637 O O . LEU A 1 214 ? -13.299 0.837 7.835 1.00 94.19 214 LEU A O 1
ATOM 1641 N N . ALA A 1 215 ? -12.219 -1.005 8.527 1.00 94.69 215 ALA A N 1
ATOM 1642 C CA . ALA A 1 215 ? -12.349 -0.693 9.936 1.00 94.69 215 ALA A CA 1
ATOM 1643 C C . ALA A 1 215 ? -11.618 0.600 10.307 1.00 94.69 215 ALA A C 1
ATOM 1645 O O . ALA A 1 215 ? -12.170 1.400 11.048 1.00 94.69 215 ALA A O 1
ATOM 1646 N N . GLN A 1 216 ? -10.429 0.823 9.750 1.00 94.31 216 GLN A N 1
ATOM 1647 C CA . GLN A 1 216 ? -9.665 2.044 9.975 1.00 94.31 216 GLN A CA 1
ATOM 1648 C C . GLN A 1 216 ? -10.381 3.279 9.414 1.00 94.31 216 GLN A C 1
ATOM 1650 O O . GLN A 1 216 ? -10.509 4.265 10.122 1.00 94.31 216 GLN A O 1
ATOM 1655 N N . VAL A 1 217 ? -10.940 3.216 8.198 1.00 92.81 217 VAL A N 1
ATOM 1656 C CA . VAL A 1 217 ? -11.732 4.336 7.641 1.00 92.81 217 VAL A CA 1
ATOM 1657 C C . VAL A 1 217 ? -12.958 4.632 8.500 1.00 92.81 217 VAL A C 1
ATOM 1659 O O . VAL A 1 217 ? -13.271 5.786 8.761 1.00 92.81 217 VAL A O 1
ATOM 1662 N N . LEU A 1 218 ? -13.653 3.599 8.979 1.00 91.50 218 LEU A N 1
ATOM 1663 C CA . LEU A 1 218 ? -14.800 3.776 9.871 1.00 91.50 218 LEU A CA 1
ATOM 1664 C C . LEU A 1 218 ? -14.398 4.369 11.233 1.00 91.50 218 LEU A C 1
ATOM 1666 O O . LEU A 1 218 ? -15.153 5.165 11.785 1.00 91.50 218 LEU A O 1
ATOM 1670 N N . GLU A 1 219 ? -13.229 3.997 11.761 1.00 91.50 219 GLU A N 1
ATOM 1671 C CA . GLU A 1 219 ? -12.650 4.584 12.977 1.00 91.50 219 GLU A CA 1
ATOM 1672 C C . GLU A 1 219 ? -12.337 6.077 12.772 1.00 91.50 219 GLU A C 1
ATOM 1674 O O . GLU A 1 219 ? -12.676 6.876 13.644 1.00 91.50 219 GLU A O 1
ATOM 1679 N N . VAL A 1 220 ? -11.791 6.463 11.609 1.00 90.56 220 VAL A N 1
ATOM 1680 C CA . VAL A 1 220 ? -11.564 7.876 11.236 1.00 90.56 220 VAL A CA 1
ATOM 1681 C C . VAL A 1 220 ? -12.872 8.669 11.219 1.00 90.56 220 VAL A C 1
ATOM 1683 O O . VAL A 1 220 ? -12.916 9.787 11.712 1.00 90.56 220 VAL A O 1
ATOM 1686 N N . GLN A 1 221 ? -13.966 8.067 10.747 1.00 88.81 221 GLN A N 1
ATOM 1687 C CA . GLN A 1 221 ? -15.302 8.683 10.740 1.00 88.81 221 GLN A CA 1
ATOM 1688 C C . GLN A 1 221 ? -16.012 8.657 12.113 1.00 88.81 221 GLN A C 1
ATOM 1690 O O . GLN A 1 221 ? -17.204 8.947 12.200 1.00 88.81 221 GLN A O 1
ATOM 1695 N N . GLY A 1 222 ? -15.330 8.259 13.195 1.00 87.44 222 GLY A N 1
ATOM 1696 C CA . GLY A 1 222 ? -15.866 8.286 14.562 1.00 87.44 222 GLY A CA 1
ATOM 1697 C C . GLY A 1 222 ? -16.660 7.046 15.000 1.00 87.44 222 GLY A C 1
ATOM 1698 O O . GLY A 1 222 ? -17.222 7.034 16.101 1.00 87.44 222 GLY A O 1
ATOM 1699 N N . ALA A 1 223 ? -16.709 5.981 14.192 1.00 91.31 223 ALA A N 1
ATOM 1700 C CA . ALA A 1 223 ? -17.392 4.743 14.570 1.00 91.31 223 ALA A CA 1
ATOM 1701 C C . ALA A 1 223 ? -16.570 3.896 15.555 1.00 91.31 223 ALA A C 1
ATOM 1703 O O . ALA A 1 223 ? -15.343 3.833 15.511 1.00 91.31 223 ALA A O 1
ATOM 1704 N N . THR A 1 224 ? -17.255 3.148 16.423 1.00 91.25 224 THR A N 1
ATOM 1705 C CA . THR A 1 224 ? -16.611 2.124 17.258 1.00 91.25 224 THR A CA 1
ATOM 1706 C C . THR A 1 224 ? -16.519 0.812 16.487 1.00 91.25 224 THR A C 1
ATOM 1708 O O . THR A 1 224 ? -17.525 0.119 16.307 1.00 91.25 224 THR A O 1
ATOM 1711 N N . VAL A 1 225 ? -15.319 0.427 16.058 1.00 93.25 225 VAL A N 1
ATOM 1712 C CA . VAL A 1 225 ? -15.136 -0.767 15.227 1.00 93.25 225 VAL A CA 1
ATOM 1713 C C . VAL A 1 225 ? -14.496 -1.914 16.005 1.00 93.25 225 VAL A C 1
ATOM 1715 O O . VAL A 1 225 ? -13.615 -1.739 16.841 1.00 93.25 225 VAL A O 1
ATOM 1718 N N . SER A 1 226 ? -14.975 -3.128 15.754 1.00 91.81 226 SER A N 1
ATOM 1719 C CA . SER A 1 226 ? -14.352 -4.380 16.186 1.00 91.81 226 SER A CA 1
ATOM 1720 C C . SER A 1 226 ? -13.891 -5.152 14.955 1.00 91.81 226 SER A C 1
ATOM 1722 O O . SER A 1 226 ? -14.606 -5.204 13.956 1.00 91.81 226 SER A O 1
ATOM 1724 N N . LYS A 1 227 ? -12.707 -5.762 15.019 1.00 90.94 227 LYS A N 1
ATOM 1725 C CA . LYS A 1 227 ? -12.092 -6.505 13.908 1.00 90.94 227 LYS A CA 1
ATOM 1726 C C . LYS A 1 227 ? -12.118 -8.005 14.242 1.00 90.94 227 LYS A C 1
ATOM 1728 O O . LYS A 1 227 ? -11.859 -8.370 15.388 1.00 90.94 227 LYS A O 1
ATOM 1733 N N . ALA A 1 228 ? -12.445 -8.860 13.276 1.00 88.88 228 ALA A N 1
ATOM 1734 C CA . ALA A 1 228 ? -12.380 -10.320 13.402 1.00 88.88 228 ALA A CA 1
ATOM 1735 C C . ALA A 1 228 ? -11.644 -10.927 12.201 1.00 88.88 228 ALA A C 1
ATOM 1737 O O . ALA A 1 228 ? -11.854 -10.494 11.065 1.00 88.88 228 ALA A O 1
ATOM 1738 N N . SER A 1 229 ? -10.783 -11.918 12.442 1.00 86.81 229 SER A N 1
ATOM 1739 C CA . SER A 1 229 ? -10.079 -12.612 11.363 1.00 86.81 229 SER A CA 1
ATOM 1740 C C . SER A 1 229 ? -10.931 -13.745 10.801 1.00 86.81 229 SER A C 1
ATOM 1742 O O . SER A 1 229 ? -11.709 -14.379 11.507 1.00 86.81 229 SER A O 1
ATOM 1744 N N . PHE A 1 230 ? -10.723 -14.062 9.529 1.00 80.44 230 PHE A N 1
ATOM 1745 C CA . PHE A 1 230 ? -11.201 -15.282 8.892 1.00 80.44 230 PHE A CA 1
ATOM 1746 C C . PHE A 1 230 ? -10.787 -16.565 9.640 1.00 80.44 230 PHE A C 1
ATOM 1748 O O . PHE A 1 230 ? -11.440 -17.601 9.494 1.00 80.44 230 PHE A O 1
ATOM 1755 N N . ALA A 1 231 ? -9.673 -16.531 10.377 1.00 74.38 231 ALA A N 1
ATOM 1756 C CA . ALA A 1 231 ? -9.146 -17.684 11.100 1.00 74.38 231 ALA A CA 1
ATOM 1757 C C . ALA A 1 231 ? -9.747 -17.884 12.508 1.00 74.38 231 ALA A C 1
ATOM 1759 O O . ALA A 1 231 ? -9.491 -18.938 13.099 1.00 74.38 231 ALA A O 1
ATOM 1760 N N . ASP A 1 232 ? -10.507 -16.908 13.021 1.00 65.69 232 ASP A N 1
ATOM 1761 C CA . ASP A 1 232 ? -11.164 -16.936 14.341 1.00 65.69 232 ASP A CA 1
ATOM 1762 C C . ASP A 1 232 ? -12.538 -17.637 14.303 1.00 65.69 232 ASP A C 1
ATOM 1764 O O . ASP A 1 232 ? -12.842 -18.391 15.262 1.00 65.69 232 ASP A O 1
#

Foldseek 3Di:
DVVVVLCCVQPVVCVVVVVPDQDFPVVVVVLVVVQCVPPNPVSVSVSRVVVVVVVVVVVVDPPVVVVCVVRGPPDPDDQQCVLLVCLLVLNLPVSLVVLVVVLVPDPLVCCCVVHVVVNLVVVVVCVVVVVDDPVSNLSSLVSLQVSLVSCLVVLVVLLVVVVDPVVPDPPDDDDDDDDDDDDPDPPDDDQQAPAEEEQEQDPASSSLSVSSSVQSVSVSSHHHYHYYYPVD

Sequence (232 aa):
FVAMEMITGNVVEPWLYGSRTGLSPLAIIVAAIFWTWLWGPLGLVLSTPLTVCLVVLGRHVPQFEFLEVLFGNEPVLEPHARLYQRLLAGDPEEATDHAEEMLEEKYLFEFYDKVAIPALLLGEQDRVRGVMGDEQRRRVAASAQMLVANLDDSAREEAEGDDDPAAAEPATADEDKQAQGVSEDDIELPDGTDISVLCAGGRGELDDAAAAMLAQVLEVQGATVSKASFAD

pLDDT: mean 72.2, std 22.34, range [26.94, 97.25]

Secondary structure (DSSP, 8-state):
-HHHHHHHHHHHHHHHHGGGS---HHHHHHHHHHHHHHHTHHHHHHHHHHHHHHHHHHTT-TT-HHHHHHH--S-SS-HHHHHHHHHHHT-HHHHHHHHHHHHTTS-HHHHIIIIIHHHHHHHHHHHHTT-S-HHHHHHHHHHHHHHHHHTHHHHHHHHHHTT-TTTTS-----------S-------PPP-TT-EEEEE-SSSHHHHHHHHHHHHHHHHTT-EEEEE-TT-